Protein AF-A0A3E2MN88-F1 (afdb_monomer_lite)

Foldseek 3Di:
DQDDDPVRVCLQQPLQPDKDKDFDADPVRHGQWMKMKGWHWDDDPPAIEIEIEMDIDGDPPDPPVVVVNVVVVVVVVVVVCVVPVRYWYKYKYWALALVVQVLCVQQFVDKPPDPVDHDDVVNVVVLVVSCVSSVFDAPDPSAQKTFASDAPPDCPVCVVCCPPPSSVVCCVRCVCSNVRITGIMMGGPDPRRVVSNVVSVVVVVVVVVVD

Radius of gyration: 17.26 Å; chains: 1; bounding box: 41×49×45 Å

Secondary structure (DSSP, 8-state):
-----HHHHHHHHHTTSEEEEEEEE-TTS-EEEEEEEEEEEEEETTEEEEEEEEEEEE-TT-TTHHHHHHHHHHHHHHHHHHH-TTSEEEEEEEE-SHHHHHHHHHH-S--BS-SSSPPPHHHHHHHHHHHHHTT--BSSTT-SEEE-S---S-SGGGGGGTTSHHHHHHHHH-TTGGGTEEEEEEEE-SHHHHHHHHHHHHHHHHTTS--

Structure (mmCIF, N/CA/C/O backbone):
data_AF-A0A3E2MN88-F1
#
_entry.id   AF-A0A3E2MN88-F1
#
loop_
_atom_site.group_PDB
_atom_site.id
_atom_site.type_symbol
_atom_site.label_atom_id
_atom_site.label_alt_id
_atom_site.label_comp_id
_atom_site.label_asym_id
_atom_site.label_entity_id
_atom_site.label_seq_id
_atom_site.pdbx_PDB_ins_code
_atom_site.Cartn_x
_atom_site.Cartn_y
_atom_site.Cartn_z
_atom_site.occupancy
_atom_site.B_iso_or_equiv
_atom_site.auth_seq_id
_atom_site.auth_comp_id
_atom_site.auth_asym_id
_atom_site.auth_atom_id
_atom_site.pdbx_PDB_model_num
ATOM 1 N N . MET A 1 1 ? 26.261 -7.076 -5.009 1.00 33.53 1 MET A N 1
ATOM 2 C CA . MET A 1 1 ? 25.269 -8.007 -4.428 1.00 33.53 1 MET A CA 1
ATOM 3 C C . MET A 1 1 ? 24.211 -7.143 -3.752 1.00 33.53 1 MET A C 1
ATOM 5 O O . MET A 1 1 ? 24.548 -6.459 -2.802 1.00 33.53 1 MET A O 1
ATOM 9 N N . TYR A 1 2 ? 22.998 -7.046 -4.307 1.00 50.62 2 TYR A N 1
ATOM 10 C CA . TYR A 1 2 ? 21.926 -6.228 -3.720 1.00 50.62 2 TYR A CA 1
ATOM 11 C C . TYR A 1 2 ? 21.095 -7.102 -2.782 1.00 50.62 2 TYR A C 1
ATOM 13 O O . TYR A 1 2 ? 20.410 -8.015 -3.248 1.00 50.62 2 TYR A O 1
ATOM 21 N N . GLY A 1 3 ? 21.186 -6.839 -1.484 1.00 58.84 3 GLY A N 1
ATOM 22 C CA . GLY A 1 3 ? 20.431 -7.514 -0.437 1.00 58.84 3 GLY A CA 1
ATOM 23 C C . GLY A 1 3 ? 20.672 -6.820 0.899 1.00 58.84 3 GLY A C 1
ATOM 24 O O . GLY A 1 3 ? 21.727 -6.225 1.101 1.00 58.84 3 GLY A O 1
ATOM 25 N N . HIS A 1 4 ? 19.682 -6.866 1.784 1.00 65.12 4 HIS A N 1
ATOM 26 C CA . HIS A 1 4 ? 19.850 -6.394 3.152 1.00 65.12 4 HIS A CA 1
ATOM 27 C C . HIS A 1 4 ? 20.748 -7.362 3.931 1.00 65.12 4 HIS A C 1
ATOM 29 O O . HIS A 1 4 ? 20.644 -8.579 3.747 1.00 65.12 4 HIS A O 1
ATOM 35 N N . THR A 1 5 ? 21.586 -6.842 4.832 1.00 78.06 5 THR A N 1
ATOM 36 C CA . THR A 1 5 ? 22.142 -7.673 5.910 1.00 78.06 5 THR A CA 1
ATOM 37 C C . THR A 1 5 ? 21.005 -8.211 6.772 1.00 78.06 5 THR A C 1
ATOM 39 O O . THR A 1 5 ? 19.867 -7.731 6.703 1.00 78.06 5 THR A O 1
ATOM 42 N N . ARG A 1 6 ? 21.301 -9.199 7.617 1.00 75.31 6 ARG A N 1
ATOM 43 C CA . ARG A 1 6 ? 20.320 -9.707 8.573 1.00 75.31 6 ARG A CA 1
ATOM 44 C C . ARG A 1 6 ? 19.751 -8.572 9.425 1.00 75.31 6 ARG A C 1
ATOM 46 O O . ARG A 1 6 ? 18.538 -8.420 9.456 1.00 75.31 6 ARG A O 1
ATOM 53 N N . GLU A 1 7 ? 20.590 -7.726 10.022 1.00 75.94 7 GLU A N 1
ATOM 54 C CA . GLU A 1 7 ? 20.110 -6.635 10.882 1.00 75.94 7 GLU A CA 1
ATOM 55 C C . GLU A 1 7 ? 19.246 -5.636 10.105 1.00 75.94 7 GLU A C 1
ATOM 57 O O . GLU A 1 7 ? 18.234 -5.153 10.610 1.00 75.94 7 GLU A O 1
ATOM 62 N N . GLN A 1 8 ? 19.609 -5.340 8.855 1.00 74.31 8 GLN A N 1
ATOM 63 C CA . GLN A 1 8 ? 18.823 -4.457 7.996 1.00 74.31 8 GLN A CA 1
ATOM 64 C C . GLN A 1 8 ? 17.461 -5.068 7.646 1.00 74.31 8 GLN A C 1
ATOM 66 O O . GLN A 1 8 ? 16.452 -4.367 7.678 1.00 74.31 8 GLN A O 1
ATOM 71 N N . PHE A 1 9 ? 17.416 -6.367 7.347 1.00 75.06 9 PHE A N 1
ATOM 72 C CA . PHE A 1 9 ? 16.182 -7.095 7.060 1.00 75.06 9 PHE A CA 1
ATOM 73 C C . PHE A 1 9 ? 15.272 -7.156 8.290 1.00 75.06 9 PHE A C 1
ATOM 75 O O . PHE A 1 9 ? 14.078 -6.871 8.196 1.00 75.06 9 PHE A O 1
ATOM 82 N N . GLU A 1 10 ? 15.849 -7.456 9.453 1.00 75.88 10 GLU A N 1
ATOM 83 C CA . GLU A 1 10 ? 15.144 -7.491 10.729 1.00 75.88 10 GLU A CA 1
ATOM 84 C C . GLU A 1 10 ? 14.586 -6.103 11.079 1.00 75.88 10 GLU A C 1
ATOM 86 O O . GLU A 1 10 ? 13.385 -5.966 11.306 1.00 75.88 10 GLU A O 1
ATOM 91 N N . LYS A 1 11 ? 15.399 -5.043 11.005 1.00 72.75 11 LYS A N 1
ATOM 92 C CA . LYS A 1 11 ? 14.949 -3.659 11.236 1.00 72.75 11 LYS A CA 1
ATOM 93 C C . LYS A 1 11 ? 13.820 -3.252 10.285 1.00 72.75 11 LYS A C 1
ATOM 95 O O . LYS A 1 11 ? 12.871 -2.570 10.673 1.00 72.75 11 LYS A O 1
ATOM 100 N N . HIS A 1 12 ? 13.906 -3.678 9.031 1.00 69.69 12 HIS A N 1
ATOM 101 C CA . HIS A 1 12 ? 12.923 -3.347 8.010 1.00 69.69 12 HIS A CA 1
ATOM 102 C C . HIS A 1 12 ? 11.577 -4.053 8.206 1.00 69.69 12 HIS A C 1
ATOM 104 O O . HIS A 1 12 ? 10.535 -3.451 7.954 1.00 69.69 12 HIS A O 1
ATOM 110 N N . LEU A 1 13 ? 11.586 -5.317 8.638 1.00 68.38 13 LEU A N 1
ATOM 111 C CA . LEU A 1 13 ? 10.371 -6.117 8.801 1.00 68.38 13 LEU A CA 1
ATOM 112 C C . LEU A 1 13 ? 9.751 -6.005 10.194 1.00 68.38 13 LEU A C 1
ATOM 114 O O . LEU A 1 13 ? 8.529 -5.920 10.309 1.00 68.38 13 LEU A O 1
ATOM 118 N N . PHE A 1 14 ? 10.571 -5.988 11.244 1.00 68.06 14 PHE A N 1
ATOM 119 C CA . PHE A 1 14 ? 10.109 -5.984 12.634 1.00 68.06 14 PHE A CA 1
ATOM 120 C C . PHE A 1 14 ? 9.785 -4.588 13.175 1.00 68.06 14 PHE A C 1
ATOM 122 O O . PHE A 1 14 ? 9.230 -4.473 14.263 1.00 68.06 14 PHE A O 1
ATOM 129 N N . SER A 1 15 ? 10.040 -3.519 12.415 1.00 64.12 15 SER A N 1
ATOM 130 C CA . SER A 1 15 ? 9.613 -2.162 12.797 1.00 64.12 15 SER A CA 1
ATOM 131 C C . SER A 1 15 ? 8.088 -1.974 12.804 1.00 64.12 15 SER A C 1
ATOM 133 O O . SER A 1 15 ? 7.595 -1.000 13.362 1.00 64.12 15 SER A O 1
ATOM 135 N N . ALA A 1 16 ? 7.319 -2.892 12.207 1.00 60.53 16 ALA A N 1
ATOM 136 C CA . ALA A 1 16 ? 5.878 -2.740 11.994 1.00 60.53 16 ALA A CA 1
ATOM 137 C C . ALA A 1 16 ? 4.972 -3.325 13.103 1.00 60.53 16 ALA A C 1
ATOM 139 O O . ALA A 1 16 ? 3.777 -3.493 12.863 1.00 60.53 16 ALA A O 1
ATOM 140 N N . GLY A 1 17 ? 5.490 -3.615 14.301 1.00 69.44 17 GLY A N 1
ATOM 141 C CA . GLY A 1 17 ? 4.696 -4.185 15.398 1.00 69.44 17 GLY A CA 1
ATOM 142 C C . GLY A 1 17 ? 4.469 -5.694 15.241 1.00 69.44 17 GLY A C 1
ATOM 143 O O . GLY A 1 17 ? 5.429 -6.447 15.099 1.00 69.44 17 GLY A O 1
ATOM 144 N N . GLU A 1 18 ? 3.212 -6.156 15.286 1.00 77.94 18 GLU A N 1
ATOM 145 C CA . GLU A 1 18 ? 2.890 -7.587 15.136 1.00 77.94 18 GLU A CA 1
ATOM 146 C C . GLU A 1 18 ? 3.166 -8.038 13.696 1.00 77.94 18 GLU A C 1
ATOM 148 O O . GLU A 1 18 ? 2.585 -7.496 12.754 1.00 77.94 18 GLU A O 1
ATOM 153 N N . LEU A 1 19 ? 4.033 -9.041 13.529 1.00 84.31 19 LEU A N 1
ATOM 154 C CA . LEU A 1 19 ? 4.458 -9.564 12.233 1.00 84.31 19 LEU A CA 1
ATOM 155 C C . LEU A 1 19 ? 4.093 -11.044 12.106 1.00 84.31 19 LEU A C 1
ATOM 157 O O . LEU A 1 19 ? 4.417 -11.858 12.966 1.00 84.31 19 LEU A O 1
ATOM 161 N N . THR A 1 20 ? 3.441 -11.409 11.006 1.00 87.94 20 THR A N 1
ATOM 162 C CA . THR A 1 20 ? 3.134 -12.804 10.672 1.00 87.94 20 THR A CA 1
ATOM 163 C C . THR A 1 20 ? 3.793 -13.194 9.360 1.00 87.94 20 THR A C 1
ATOM 165 O O . THR A 1 20 ? 3.668 -12.472 8.371 1.00 87.94 20 THR A O 1
ATOM 168 N N . PHE A 1 21 ? 4.412 -14.374 9.326 1.00 89.06 21 PHE A N 1
ATOM 169 C CA . PHE A 1 21 ? 4.995 -14.964 8.124 1.00 89.06 21 PHE A CA 1
ATOM 170 C C . PHE A 1 21 ? 4.165 -16.138 7.600 1.00 89.06 21 PHE A C 1
ATOM 172 O O . 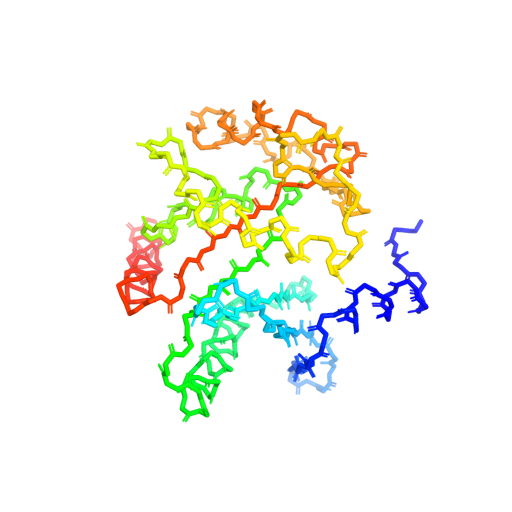PHE A 1 21 ? 3.523 -16.864 8.358 1.00 89.06 21 PHE A O 1
ATOM 179 N N . ALA A 1 22 ? 4.228 -16.341 6.291 1.00 90.38 22 ALA A N 1
ATOM 180 C CA . ALA A 1 22 ? 3.867 -17.578 5.620 1.00 90.38 22 ALA A CA 1
ATOM 181 C C . ALA A 1 22 ? 5.053 -18.019 4.766 1.00 90.38 22 ALA A C 1
ATOM 183 O O . ALA A 1 22 ? 5.495 -17.273 3.892 1.00 90.38 22 ALA A O 1
ATOM 184 N N . LEU A 1 23 ? 5.560 -19.221 5.028 1.00 91.56 23 LEU A N 1
ATOM 185 C CA . LEU A 1 23 ? 6.601 -19.856 4.227 1.00 91.56 23 LEU A CA 1
ATOM 186 C C . LEU A 1 23 ? 5.936 -20.778 3.207 1.00 91.56 23 LEU A C 1
ATOM 188 O O . LEU A 1 23 ? 5.004 -21.510 3.541 1.00 91.56 23 LEU A O 1
ATOM 192 N N . TYR A 1 24 ? 6.409 -20.725 1.968 1.00 89.06 24 TYR A N 1
ATOM 193 C CA . TYR A 1 24 ? 5.912 -21.541 0.869 1.00 89.06 24 TYR A CA 1
ATOM 194 C C . TYR A 1 24 ? 7.022 -22.466 0.403 1.00 89.06 24 TYR A C 1
ATOM 196 O O . TYR A 1 24 ? 8.123 -22.010 0.088 1.00 89.06 24 TYR A O 1
ATOM 204 N N . TYR A 1 25 ? 6.709 -23.754 0.339 1.00 90.00 25 TYR A N 1
ATOM 205 C CA . TYR A 1 25 ? 7.639 -24.798 -0.063 1.00 90.00 25 TYR A CA 1
ATOM 206 C C . TYR A 1 25 ? 7.198 -25.422 -1.385 1.00 90.00 25 TYR A C 1
ATOM 208 O O . TYR A 1 25 ? 6.000 -25.506 -1.668 1.00 90.00 25 TYR A O 1
ATOM 216 N N . GLY A 1 26 ? 8.176 -25.800 -2.203 1.00 86.56 26 GLY A N 1
ATOM 217 C CA . GLY A 1 26 ? 7.970 -26.571 -3.419 1.00 86.56 26 GLY A CA 1
ATOM 218 C C . GLY A 1 26 ? 7.679 -28.038 -3.124 1.00 86.56 26 GLY A C 1
ATOM 219 O O . GLY A 1 26 ? 7.705 -28.487 -1.976 1.00 86.56 26 GLY A O 1
ATOM 220 N N . THR A 1 27 ? 7.400 -28.792 -4.185 1.00 85.81 27 THR A N 1
ATOM 221 C CA . THR A 1 27 ? 7.045 -30.216 -4.105 1.00 85.81 27 THR A CA 1
ATOM 222 C C . THR A 1 27 ? 8.136 -31.060 -3.445 1.00 85.81 27 THR A C 1
ATOM 224 O O . THR A 1 27 ? 7.824 -32.075 -2.831 1.00 85.81 27 THR A O 1
ATOM 227 N N . PHE A 1 28 ? 9.400 -30.636 -3.524 1.00 90.12 28 PHE A N 1
ATOM 228 C CA . PHE A 1 28 ? 10.546 -31.351 -2.962 1.00 90.12 28 PHE A CA 1
ATOM 229 C C . PHE A 1 28 ? 11.021 -30.757 -1.626 1.00 90.12 28 PHE A C 1
ATOM 231 O O . PHE A 1 28 ? 12.123 -31.054 -1.170 1.00 90.12 28 PHE A O 1
ATOM 238 N N . GLY A 1 29 ? 10.195 -29.927 -0.977 1.00 88.06 29 GLY A N 1
ATOM 239 C CA . GLY A 1 29 ? 10.509 -29.319 0.318 1.00 88.06 29 GLY A CA 1
ATOM 240 C C . GLY A 1 29 ? 11.485 -28.142 0.239 1.00 88.06 29 GLY A C 1
ATOM 241 O O . GLY A 1 29 ? 11.918 -27.624 1.267 1.00 88.06 29 GLY A O 1
ATOM 242 N N . GLU A 1 30 ? 11.826 -27.676 -0.959 1.00 91.00 30 GLU A N 1
ATOM 243 C CA . GLU A 1 30 ? 12.647 -26.490 -1.149 1.00 91.00 30 GLU A CA 1
ATOM 244 C C . GLU A 1 30 ? 11.860 -25.214 -0.822 1.00 91.00 30 GLU A C 1
ATOM 246 O O . GLU A 1 30 ? 10.675 -25.102 -1.129 1.00 91.00 30 GLU A O 1
ATOM 251 N N . LEU A 1 31 ? 12.508 -24.206 -0.230 1.00 89.69 31 LEU A N 1
ATOM 252 C CA . LEU A 1 31 ? 11.850 -22.922 0.015 1.00 89.69 31 LEU A CA 1
ATOM 253 C C . LEU A 1 31 ? 11.582 -22.213 -1.324 1.00 89.69 31 LEU A C 1
ATOM 255 O O . LEU A 1 31 ? 12.500 -21.716 -1.987 1.00 89.69 31 LEU A O 1
ATOM 259 N N . ALA A 1 32 ? 10.309 -22.161 -1.710 1.00 89.44 32 ALA A N 1
ATOM 260 C CA . ALA A 1 32 ? 9.826 -21.482 -2.908 1.00 89.44 32 ALA A CA 1
ATOM 261 C C . ALA A 1 32 ? 9.722 -19.966 -2.693 1.00 89.44 32 ALA A C 1
ATOM 263 O O . ALA A 1 32 ? 9.924 -19.175 -3.619 1.00 89.44 32 ALA A O 1
ATOM 264 N N . GLY A 1 33 ? 9.425 -19.550 -1.462 1.00 87.62 33 GLY A N 1
ATOM 265 C CA . GLY A 1 33 ? 9.336 -18.147 -1.086 1.00 87.62 33 GLY A CA 1
ATOM 266 C C . GLY A 1 33 ? 8.669 -17.934 0.263 1.00 87.62 33 GLY A C 1
ATOM 267 O O . GLY A 1 33 ? 8.329 -18.879 0.971 1.00 87.62 33 GLY A O 1
ATOM 268 N N . PHE A 1 34 ? 8.447 -16.673 0.609 1.00 89.50 34 PHE A N 1
ATOM 269 C CA . PHE A 1 34 ? 7.696 -16.301 1.798 1.00 89.50 34 PHE A CA 1
ATOM 270 C C . PHE A 1 34 ? 6.853 -15.054 1.553 1.00 89.50 34 PHE A C 1
ATOM 272 O O . PHE A 1 34 ? 7.173 -14.214 0.713 1.00 89.50 34 PHE A O 1
ATOM 279 N N . ALA A 1 35 ? 5.776 -14.926 2.317 1.00 88.69 35 ALA A N 1
ATOM 280 C CA . ALA A 1 35 ? 5.031 -13.688 2.458 1.00 88.69 35 ALA A CA 1
ATOM 281 C C . ALA A 1 35 ? 5.012 -13.269 3.923 1.00 88.69 35 ALA A C 1
ATOM 283 O O . ALA A 1 35 ? 5.070 -14.109 4.820 1.00 88.69 35 ALA A O 1
ATOM 284 N N . PHE A 1 36 ? 4.904 -11.973 4.168 1.00 88.44 36 PHE A N 1
ATOM 285 C CA . PHE A 1 36 ? 4.770 -11.436 5.514 1.00 88.44 36 PHE A CA 1
ATOM 286 C C . PHE A 1 36 ? 3.690 -10.360 5.549 1.00 88.44 36 PHE A C 1
ATOM 288 O O . PHE A 1 36 ? 3.433 -9.705 4.538 1.00 88.44 36 PHE A O 1
ATOM 295 N N . ASN A 1 37 ? 3.078 -10.181 6.717 1.00 88.00 37 ASN A N 1
ATOM 296 C CA . ASN A 1 37 ? 2.193 -9.063 7.020 1.00 88.00 37 ASN A CA 1
ATOM 297 C C . ASN A 1 37 ? 2.511 -8.521 8.409 1.00 88.00 37 ASN A C 1
ATOM 299 O O . ASN A 1 37 ? 2.485 -9.274 9.380 1.00 88.00 37 ASN A O 1
ATOM 303 N N . GLY A 1 38 ? 2.784 -7.226 8.479 1.00 86.75 38 GLY A N 1
ATOM 304 C CA . GLY A 1 38 ? 2.856 -6.438 9.697 1.00 86.75 38 GLY A CA 1
ATOM 305 C C . GLY A 1 38 ? 1.571 -5.642 9.903 1.00 86.75 38 GLY A C 1
ATOM 306 O O . GLY A 1 38 ? 0.964 -5.199 8.921 1.00 86.75 38 GLY A O 1
ATOM 307 N N . VAL A 1 39 ? 1.175 -5.444 11.158 1.00 86.75 39 VAL A N 1
ATOM 308 C CA . VAL A 1 39 ? 0.022 -4.617 11.530 1.00 86.75 39 VAL A CA 1
ATOM 309 C C . VAL A 1 39 ? 0.445 -3.551 12.524 1.00 86.75 39 VAL A C 1
ATOM 311 O O . VAL A 1 39 ? 0.835 -3.848 13.650 1.00 86.75 39 VAL A O 1
ATOM 314 N N . GLN A 1 40 ? 0.261 -2.295 12.131 1.00 85.88 40 GLN A N 1
ATOM 315 C CA . GLN A 1 40 ? 0.474 -1.150 13.004 1.00 85.88 40 GLN A CA 1
ATOM 316 C C . GLN A 1 40 ? -0.863 -0.482 13.311 1.00 85.88 40 GLN A C 1
ATOM 318 O O . GLN A 1 40 ? -1.562 -0.028 12.405 1.00 85.88 40 GLN A O 1
ATOM 323 N N . CYS A 1 41 ? -1.230 -0.427 14.589 1.00 84.75 41 CYS A N 1
ATOM 324 C CA . CYS A 1 41 ? -2.385 0.345 15.040 1.00 84.75 41 CYS A CA 1
ATOM 325 C C . CYS A 1 41 ? -1.961 1.790 15.307 1.00 84.75 41 CYS A C 1
ATOM 327 O O . CYS A 1 41 ? -0.973 2.020 15.998 1.00 84.75 41 CYS A O 1
ATOM 329 N N . VAL A 1 42 ? -2.736 2.744 14.801 1.00 81.19 42 VAL A N 1
ATOM 330 C CA . VAL A 1 42 ? -2.565 4.175 15.056 1.00 81.19 42 VAL A CA 1
ATOM 331 C C . VAL A 1 42 ? -3.894 4.732 15.556 1.00 81.19 42 VAL A C 1
ATOM 333 O O . VAL A 1 42 ? -4.964 4.373 15.057 1.00 81.19 42 VAL A O 1
ATOM 336 N N . THR A 1 43 ? -3.828 5.600 16.558 1.00 78.94 43 THR A N 1
ATOM 337 C CA . THR A 1 43 ? -4.990 6.329 17.070 1.00 78.94 43 THR A CA 1
ATOM 338 C C . THR A 1 43 ? -4.860 7.782 16.644 1.00 78.94 43 THR A C 1
ATOM 340 O O . THR A 1 43 ? -3.859 8.420 16.957 1.00 78.94 43 THR A O 1
ATOM 343 N N . HIS A 1 44 ? -5.863 8.301 15.940 1.00 67.38 44 HIS A N 1
ATOM 344 C CA . HIS A 1 44 ? -5.936 9.710 15.561 1.00 67.38 44 HIS A CA 1
ATOM 345 C C . HIS A 1 44 ? -7.232 10.306 16.121 1.00 67.38 44 HIS A C 1
ATOM 347 O O . HIS A 1 44 ? -8.336 9.991 15.668 1.00 67.38 44 HIS A O 1
ATOM 353 N N . GLY A 1 45 ? -7.108 11.133 17.163 1.00 72.69 45 GLY A N 1
ATOM 354 C CA . GLY A 1 45 ? -8.255 11.623 17.929 1.00 72.69 45 GLY A CA 1
ATOM 355 C C . GLY A 1 45 ? -9.057 10.473 18.553 1.00 72.69 45 GLY A C 1
ATOM 356 O O . GLY A 1 45 ? -8.508 9.655 19.286 1.00 72.69 45 GLY A O 1
ATOM 357 N N . LYS A 1 46 ? -10.360 10.397 18.248 1.00 68.94 46 LYS A N 1
ATOM 358 C CA . LYS A 1 46 ? -11.256 9.316 18.713 1.00 68.94 46 LYS A CA 1
ATOM 359 C C . LYS A 1 46 ? -11.259 8.080 17.802 1.00 68.94 46 LYS A C 1
ATOM 361 O O . LYS A 1 46 ? -11.856 7.066 18.160 1.00 68.94 46 LYS A O 1
ATOM 366 N N . SER A 1 47 ? -10.615 8.148 16.638 1.00 70.38 47 SER A N 1
ATOM 367 C CA . SER A 1 47 ? -10.663 7.093 15.625 1.00 70.38 47 SER A CA 1
ATOM 368 C C . SER A 1 47 ? -9.444 6.181 15.724 1.00 70.38 47 SER A C 1
ATOM 370 O O . SER A 1 47 ? -8.299 6.633 15.662 1.00 70.38 47 SER A O 1
ATOM 372 N N . ARG A 1 48 ? -9.690 4.871 15.842 1.00 80.62 48 ARG A N 1
ATOM 373 C CA . ARG A 1 48 ? -8.648 3.840 15.779 1.00 80.62 48 ARG A CA 1
ATOM 374 C C . ARG A 1 48 ? -8.556 3.286 14.363 1.00 80.62 48 ARG A C 1
ATOM 376 O O . ARG A 1 48 ? -9.550 2.813 13.803 1.00 80.62 48 ARG A O 1
ATOM 383 N N . MET A 1 49 ? -7.353 3.301 13.807 1.00 85.50 49 MET A N 1
ATOM 384 C CA . MET A 1 49 ? -7.062 2.761 12.484 1.00 85.50 49 MET A CA 1
ATOM 385 C C . MET A 1 49 ? -5.923 1.749 12.568 1.00 85.50 49 MET A C 1
ATOM 387 O O . MET A 1 49 ? -5.055 1.833 13.435 1.00 85.50 49 MET A O 1
ATOM 391 N N . ALA A 1 50 ? -5.926 0.770 11.671 1.00 87.38 50 ALA A N 1
ATOM 392 C CA . ALA A 1 50 ? -4.855 -0.203 11.549 1.00 87.38 50 ALA A CA 1
ATOM 393 C C . ALA A 1 50 ? -4.342 -0.266 10.110 1.00 87.38 50 ALA A C 1
ATOM 395 O O . ALA A 1 50 ? -5.105 -0.367 9.144 1.00 87.38 50 ALA A O 1
ATOM 396 N N . ALA A 1 51 ? -3.022 -0.204 9.996 1.00 88.00 51 ALA A N 1
ATOM 397 C CA . ALA A 1 51 ? -2.286 -0.249 8.754 1.00 88.00 51 ALA A CA 1
ATOM 398 C C . ALA A 1 51 ? -1.596 -1.594 8.610 1.00 88.00 51 ALA A C 1
ATOM 400 O O . ALA A 1 51 ? -0.658 -1.920 9.341 1.00 88.00 51 ALA A O 1
ATOM 401 N N . PHE A 1 52 ? -2.062 -2.361 7.635 1.00 88.12 52 PHE A N 1
ATOM 402 C CA . PHE A 1 52 ? -1.381 -3.556 7.186 1.00 88.12 52 PHE A CA 1
ATOM 403 C C . PHE A 1 52 ? -0.261 -3.164 6.238 1.00 88.12 52 PHE A C 1
ATOM 405 O O . PHE A 1 52 ? -0.421 -2.306 5.376 1.00 88.12 52 PHE A O 1
ATOM 412 N N . SER A 1 53 ? 0.870 -3.829 6.360 1.00 85.88 53 SER A N 1
ATOM 413 C CA . SER A 1 53 ? 1.952 -3.752 5.388 1.00 85.88 53 SER A CA 1
ATOM 414 C C . SER A 1 53 ? 2.468 -5.141 5.142 1.00 85.88 53 SER A C 1
ATOM 416 O O . SER A 1 53 ? 2.672 -5.889 6.090 1.00 85.88 53 SER A O 1
ATOM 418 N N . GLY A 1 54 ? 2.705 -5.485 3.891 1.00 82.88 54 GLY A N 1
ATOM 419 C CA . GLY A 1 54 ? 3.150 -6.819 3.559 1.00 82.88 54 GLY A CA 1
ATOM 420 C C . GLY A 1 54 ? 3.965 -6.848 2.291 1.00 82.88 54 GLY A C 1
ATOM 421 O O . GLY A 1 54 ? 4.153 -5.850 1.591 1.00 82.88 54 GLY A O 1
ATOM 422 N N . GLY A 1 55 ? 4.461 -8.037 2.014 1.00 80.50 55 GLY A N 1
ATOM 423 C CA . GLY A 1 55 ? 5.222 -8.327 0.820 1.00 80.50 55 GLY A CA 1
ATOM 424 C C . GLY A 1 55 ? 5.300 -9.825 0.615 1.00 80.50 55 GLY A C 1
ATOM 425 O O . GLY A 1 55 ? 5.133 -10.606 1.551 1.00 80.50 55 GLY A O 1
ATOM 426 N N . GLY A 1 56 ? 5.533 -10.216 -0.631 1.00 82.06 56 GLY A N 1
ATOM 427 C CA . GLY A 1 56 ? 5.803 -11.593 -1.010 1.00 82.06 56 GLY A CA 1
ATOM 428 C C . GLY A 1 56 ? 7.095 -11.651 -1.808 1.00 82.06 56 GLY A C 1
ATOM 429 O O . GLY A 1 56 ? 7.251 -10.904 -2.774 1.00 82.06 56 GLY A O 1
ATOM 430 N N . PHE A 1 57 ? 7.997 -12.541 -1.416 1.00 82.12 57 PHE A N 1
ATOM 431 C CA . PHE A 1 57 ? 9.243 -12.815 -2.116 1.00 82.12 57 PHE A CA 1
ATOM 432 C C . PHE A 1 57 ? 9.220 -14.267 -2.569 1.00 82.12 57 PHE A C 1
ATOM 434 O O . PHE A 1 57 ? 9.220 -15.180 -1.747 1.00 82.12 57 PHE A O 1
ATOM 441 N N . PHE A 1 58 ? 9.185 -14.475 -3.882 1.00 82.31 58 PHE A N 1
ATOM 442 C CA . PHE A 1 58 ? 9.083 -15.797 -4.492 1.00 82.31 58 PHE A CA 1
ATOM 443 C C . PHE A 1 58 ? 10.180 -15.986 -5.529 1.00 82.31 58 PHE A C 1
ATOM 445 O O . PHE A 1 58 ? 10.532 -15.051 -6.254 1.00 82.31 58 PHE A O 1
ATOM 452 N N . ARG A 1 59 ? 10.724 -17.202 -5.596 1.00 80.81 59 ARG A N 1
ATOM 453 C CA . ARG A 1 59 ? 11.731 -17.563 -6.593 1.00 80.81 59 ARG A CA 1
ATOM 454 C C . ARG A 1 59 ? 11.113 -17.565 -8.000 1.00 80.81 59 ARG A C 1
ATOM 456 O O . ARG A 1 59 ? 9.955 -17.960 -8.156 1.00 80.81 59 ARG A O 1
ATOM 463 N N . PRO A 1 60 ? 11.871 -17.169 -9.040 1.00 77.06 60 PRO A N 1
ATOM 464 C CA . PRO A 1 60 ? 11.442 -17.355 -10.424 1.00 77.06 60 PRO A CA 1
ATOM 465 C C . PRO A 1 60 ? 11.079 -18.822 -10.704 1.00 77.06 60 PRO A C 1
ATOM 467 O O . PRO A 1 60 ? 11.709 -19.723 -10.156 1.00 77.06 60 PRO A O 1
ATOM 470 N N . GLY A 1 61 ? 10.067 -19.059 -11.542 1.00 78.62 61 GLY A N 1
ATOM 471 C CA . GLY A 1 61 ? 9.547 -20.402 -11.851 1.00 78.62 61 GLY A CA 1
ATOM 472 C C . GLY A 1 61 ? 8.329 -20.814 -11.016 1.00 78.62 61 GLY A C 1
ATOM 473 O O . GLY A 1 61 ? 7.540 -21.644 -11.458 1.00 78.62 61 GLY A O 1
ATOM 474 N N . TYR A 1 62 ? 8.098 -20.164 -9.872 1.00 75.62 62 TYR A N 1
ATOM 475 C CA . TYR A 1 62 ? 6.915 -20.385 -9.043 1.00 75.62 62 TYR A CA 1
ATOM 476 C C . TYR A 1 62 ? 5.765 -19.447 -9.437 1.00 75.62 62 TYR A C 1
ATOM 478 O O . TYR A 1 62 ? 5.590 -18.348 -8.903 1.00 75.62 62 TYR A O 1
ATOM 486 N N . ASN A 1 63 ? 4.976 -19.883 -10.420 1.00 70.31 63 ASN A N 1
ATOM 487 C CA . ASN A 1 63 ? 3.818 -19.141 -10.915 1.00 70.31 63 ASN A CA 1
ATOM 488 C C . ASN A 1 63 ? 2.626 -19.231 -9.943 1.00 70.31 63 ASN A C 1
ATOM 490 O O . ASN A 1 63 ? 2.424 -20.231 -9.265 1.00 70.31 63 ASN A O 1
ATOM 494 N N . GLY A 1 64 ? 1.804 -18.178 -9.871 1.00 69.38 64 GLY A N 1
ATOM 495 C CA . GLY A 1 64 ? 0.575 -18.173 -9.058 1.00 69.38 64 GLY A CA 1
ATOM 496 C C . GLY A 1 64 ? 0.755 -17.827 -7.574 1.00 69.38 64 GLY A C 1
ATOM 497 O O . GLY A 1 64 ? -0.230 -17.497 -6.912 1.00 69.38 64 GLY A O 1
ATOM 498 N N . CYS A 1 65 ? 1.989 -17.766 -7.068 1.00 73.75 65 CYS A N 1
ATOM 499 C CA . CYS A 1 65 ? 2.302 -17.403 -5.681 1.00 73.75 65 CYS A CA 1
ATOM 500 C C . CYS A 1 65 ? 1.720 -16.057 -5.221 1.00 73.75 65 CYS A C 1
ATOM 502 O O . CYS A 1 65 ? 1.379 -15.896 -4.050 1.00 73.75 65 CYS A O 1
ATOM 504 N N . GLY A 1 66 ? 1.517 -15.108 -6.142 1.00 69.88 66 GLY A N 1
ATOM 505 C CA . GLY A 1 66 ? 0.847 -13.840 -5.840 1.00 69.88 66 GLY A CA 1
ATOM 506 C C . GLY A 1 66 ? -0.594 -14.009 -5.337 1.00 69.88 66 GLY A C 1
ATOM 507 O O . GLY A 1 66 ? -1.032 -13.248 -4.479 1.00 69.88 66 GLY A O 1
ATOM 508 N N . VAL A 1 67 ? -1.322 -15.031 -5.807 1.00 74.81 67 VAL A N 1
ATOM 509 C CA . VAL A 1 67 ? -2.674 -15.351 -5.304 1.00 74.81 67 VAL A CA 1
ATOM 510 C C . VAL A 1 67 ? -2.599 -15.835 -3.874 1.00 74.81 67 VAL A C 1
ATOM 512 O O . VAL A 1 67 ? -3.376 -15.401 -3.033 1.00 74.81 67 VAL A O 1
ATOM 515 N N . VAL A 1 68 ? -1.659 -16.735 -3.599 1.00 79.69 68 VAL A N 1
ATOM 516 C CA . VAL A 1 68 ? -1.544 -17.350 -2.282 1.00 79.69 68 VAL A CA 1
ATOM 517 C C . VAL A 1 68 ? -1.114 -16.305 -1.251 1.00 79.69 68 VAL A C 1
ATOM 519 O O . VAL A 1 68 ? -1.718 -16.217 -0.185 1.00 79.69 68 VAL A O 1
ATOM 522 N N . ALA A 1 69 ? -0.180 -15.416 -1.610 1.00 79.06 69 ALA A N 1
ATOM 523 C CA . ALA A 1 69 ? 0.180 -14.259 -0.792 1.00 79.06 69 ALA A CA 1
ATOM 524 C C . ALA A 1 69 ? -1.010 -13.311 -0.549 1.00 79.06 69 ALA A C 1
ATOM 526 O O . ALA A 1 69 ? -1.203 -12.844 0.574 1.00 79.06 69 ALA A O 1
ATOM 527 N N . MET A 1 70 ? -1.845 -13.064 -1.567 1.00 77.88 70 MET A N 1
ATOM 528 C CA . MET A 1 70 ? -3.065 -12.261 -1.423 1.00 77.88 70 MET A CA 1
ATOM 529 C C . MET A 1 70 ? -4.077 -12.921 -0.475 1.00 77.88 70 MET A C 1
ATOM 531 O O . MET A 1 70 ? -4.615 -12.246 0.400 1.00 77.88 70 MET A O 1
ATOM 535 N N . LEU A 1 71 ? -4.324 -14.228 -0.611 1.00 83.00 71 LEU A N 1
ATOM 536 C CA . LEU A 1 71 ? -5.228 -14.980 0.268 1.00 83.00 71 LEU A CA 1
ATOM 537 C C . LEU A 1 71 ? -4.713 -15.012 1.710 1.00 83.00 71 LEU A C 1
ATOM 539 O O . LEU A 1 71 ? -5.494 -14.838 2.647 1.00 83.00 71 LEU A O 1
ATOM 543 N N . PHE A 1 72 ? -3.401 -15.167 1.893 1.00 86.19 72 PHE A N 1
ATOM 544 C CA . PHE A 1 72 ? -2.752 -15.026 3.192 1.00 86.19 72 PHE A CA 1
ATOM 545 C C . PHE A 1 72 ? -3.007 -13.636 3.791 1.00 86.19 72 PHE A C 1
ATOM 547 O O . PHE A 1 72 ? -3.462 -13.543 4.931 1.00 86.19 72 PHE A O 1
ATOM 554 N N . GLY A 1 73 ? -2.807 -12.567 3.013 1.00 84.38 73 GLY A N 1
ATOM 555 C CA . GLY A 1 73 ? -3.131 -11.192 3.408 1.00 84.38 73 GLY A CA 1
ATOM 556 C C . GLY A 1 73 ? -4.585 -11.007 3.826 1.00 84.38 73 GLY A C 1
ATOM 557 O O . GLY A 1 73 ? -4.860 -10.506 4.917 1.00 84.38 73 GLY A O 1
ATOM 558 N N . LEU A 1 74 ? -5.518 -11.485 3.003 1.00 83.69 74 LEU A N 1
ATOM 559 C CA . LEU A 1 74 ? -6.948 -11.388 3.278 1.00 83.69 74 LEU A CA 1
ATOM 560 C C . LEU A 1 74 ? -7.337 -12.137 4.558 1.00 83.69 74 LEU A C 1
ATOM 562 O O . LEU A 1 74 ? -8.077 -11.609 5.384 1.00 83.69 74 LEU A O 1
ATOM 566 N N . ARG A 1 75 ? -6.801 -13.344 4.767 1.00 87.69 75 ARG A N 1
ATOM 567 C CA . ARG A 1 75 ? -7.039 -14.123 5.989 1.00 87.69 75 ARG A CA 1
ATOM 568 C C . ARG A 1 75 ? -6.559 -13.384 7.237 1.00 87.69 75 ARG A C 1
ATOM 570 O O . ARG A 1 75 ? -7.251 -13.430 8.254 1.00 87.69 75 ARG A O 1
ATOM 577 N N . GLN A 1 76 ? -5.413 -12.706 7.179 1.00 87.94 76 GLN A N 1
ATOM 578 C CA . GLN A 1 76 ? -4.929 -11.910 8.311 1.00 87.94 76 GLN A CA 1
ATOM 579 C C . GLN A 1 76 ? -5.788 -10.662 8.549 1.00 87.94 76 GLN A C 1
ATOM 581 O O . GLN A 1 76 ? -6.141 -10.379 9.692 1.00 87.94 76 GLN A O 1
ATOM 586 N N . ALA A 1 77 ? -6.211 -9.972 7.487 1.00 85.69 77 ALA A N 1
ATOM 587 C CA . ALA A 1 77 ? -7.120 -8.832 7.592 1.00 85.69 77 ALA A CA 1
ATOM 588 C C . ALA A 1 77 ? -8.467 -9.223 8.230 1.00 85.69 77 ALA A C 1
ATOM 590 O O . ALA A 1 77 ? -8.948 -8.541 9.136 1.00 85.69 77 ALA A O 1
ATOM 591 N N . LEU A 1 78 ? -9.047 -10.357 7.818 1.00 86.50 78 LEU A N 1
ATOM 592 C CA . LEU A 1 78 ? -10.284 -10.884 8.402 1.00 86.50 78 LEU A CA 1
ATOM 593 C C . LEU A 1 78 ? -10.102 -11.244 9.878 1.00 86.50 78 LEU A C 1
ATOM 595 O O . LEU A 1 78 ? -10.908 -10.838 10.711 1.00 86.50 78 LEU A O 1
ATOM 599 N N . ARG A 1 79 ? -9.021 -11.951 10.227 1.00 87.62 79 ARG A N 1
ATOM 600 C CA . ARG A 1 79 ? -8.697 -12.283 11.624 1.00 87.62 79 ARG A CA 1
ATOM 601 C C . ARG A 1 79 ? -8.570 -11.046 12.501 1.00 87.62 79 ARG A C 1
ATOM 603 O O . ARG A 1 79 ? -9.100 -11.032 13.609 1.00 87.62 79 ARG A O 1
ATOM 610 N N . PHE A 1 80 ? -7.907 -10.009 11.999 1.00 87.69 80 PHE A N 1
ATOM 611 C CA . PHE A 1 80 ? -7.815 -8.738 12.701 1.00 87.69 80 PHE A CA 1
ATOM 612 C C . PHE A 1 80 ? -9.195 -8.103 12.887 1.00 87.69 80 PHE A C 1
ATOM 614 O O . PHE A 1 80 ? -9.526 -7.682 13.991 1.00 87.69 80 PHE A O 1
ATOM 621 N N . LYS A 1 81 ? -10.035 -8.096 11.845 1.00 85.62 81 LYS A N 1
ATOM 622 C CA . LYS A 1 81 ? -11.384 -7.523 11.915 1.00 85.62 81 LYS A CA 1
ATOM 623 C C . LYS A 1 81 ? -12.292 -8.264 12.901 1.00 85.62 81 LYS A C 1
ATOM 625 O O . LYS A 1 81 ? -13.068 -7.614 13.588 1.00 85.62 81 LYS A O 1
ATOM 630 N N . PHE A 1 82 ? -12.151 -9.584 13.035 1.00 87.81 82 PHE A N 1
ATOM 631 C CA . PHE A 1 82 ? -12.853 -10.352 14.070 1.00 87.81 82 PHE A CA 1
ATOM 632 C C . PHE A 1 82 ? -12.380 -10.011 15.488 1.00 87.81 82 PHE A C 1
ATOM 634 O O . PHE A 1 82 ? -13.193 -9.972 16.404 1.00 87.81 82 PHE A O 1
ATOM 641 N N . ARG A 1 83 ? -11.086 -9.727 15.679 1.00 87.50 83 ARG A N 1
ATOM 642 C CA . ARG A 1 83 ? -10.541 -9.292 16.978 1.00 87.50 83 ARG A CA 1
ATOM 643 C C . ARG A 1 83 ? -10.886 -7.834 17.307 1.00 87.50 83 ARG A C 1
ATOM 645 O O . ARG A 1 83 ? -11.017 -7.493 18.476 1.00 87.50 83 ARG A O 1
ATOM 652 N N . GLN A 1 84 ? -10.995 -6.971 16.296 1.00 85.44 84 GLN A N 1
ATOM 653 C CA . GLN A 1 84 ? -11.217 -5.528 16.442 1.00 85.44 84 GLN A CA 1
ATOM 654 C C . GLN A 1 84 ? -12.211 -4.994 15.386 1.00 85.44 84 GLN A C 1
ATOM 656 O O . GLN A 1 84 ? -11.813 -4.315 14.431 1.00 85.44 84 GLN A O 1
ATOM 661 N N . PRO A 1 85 ? -13.520 -5.262 15.535 1.00 82.81 85 PRO A N 1
ATOM 662 C CA . PRO A 1 85 ? -14.517 -4.965 14.502 1.00 82.81 85 PRO A CA 1
ATOM 663 C C . PRO A 1 85 ? -14.700 -3.467 14.234 1.00 82.81 85 PRO A C 1
ATOM 665 O O . PRO A 1 85 ? -14.957 -3.083 13.093 1.00 82.81 85 PRO A O 1
ATOM 668 N N . GLY A 1 86 ? -14.502 -2.606 15.235 1.00 82.81 86 GLY A N 1
ATOM 669 C CA . GLY A 1 86 ? -14.630 -1.149 15.096 1.00 82.81 86 GLY A CA 1
ATOM 670 C C . GLY A 1 86 ? -13.439 -0.455 14.425 1.00 82.81 86 GLY A C 1
ATOM 671 O O . GLY A 1 86 ? -13.564 0.685 13.994 1.00 82.81 86 GLY A O 1
ATOM 672 N N . THR A 1 87 ? -12.293 -1.128 14.291 1.00 85.44 87 THR A N 1
ATOM 673 C CA . THR A 1 87 ? -11.068 -0.501 13.775 1.00 85.44 87 THR A CA 1
ATOM 674 C C . THR A 1 87 ? -11.112 -0.407 12.248 1.00 85.44 87 THR A C 1
ATOM 676 O O . THR A 1 87 ? -11.341 -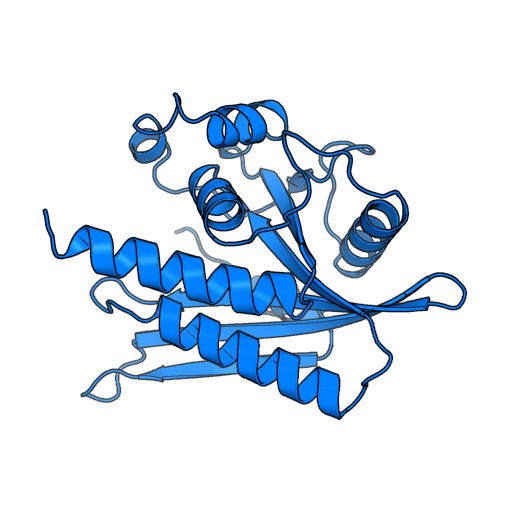1.408 11.553 1.00 85.44 87 THR A O 1
ATOM 679 N N . ALA A 1 88 ? -10.901 0.793 11.703 1.00 85.44 88 ALA A N 1
ATOM 680 C CA . ALA A 1 88 ? -10.786 0.986 10.259 1.00 85.44 88 ALA A CA 1
ATOM 681 C C . ALA A 1 88 ? -9.475 0.374 9.752 1.00 85.44 88 ALA A C 1
ATOM 683 O O . ALA A 1 88 ? -8.440 0.490 10.406 1.00 85.44 88 ALA A O 1
ATOM 684 N N . LEU A 1 89 ? -9.519 -0.282 8.591 1.00 88.19 89 LEU A N 1
ATOM 685 C CA . LEU A 1 89 ? -8.384 -1.031 8.066 1.00 88.19 89 LEU A CA 1
ATOM 686 C C . LEU A 1 89 ? -7.947 -0.509 6.705 1.00 88.19 89 LEU A C 1
ATOM 688 O O . LEU A 1 89 ? -8.781 -0.262 5.832 1.00 88.19 89 LEU A O 1
ATOM 692 N N . GLY A 1 90 ? -6.640 -0.418 6.495 1.00 89.50 90 GLY A N 1
ATOM 693 C CA . GLY A 1 90 ? -6.080 -0.249 5.164 1.00 89.50 90 GLY A CA 1
ATOM 694 C C . GLY A 1 90 ? -4.703 -0.867 5.026 1.00 89.50 90 GLY A C 1
ATOM 695 O O . GLY A 1 90 ? -4.082 -1.289 6.000 1.00 89.50 90 GLY A O 1
ATOM 696 N N . TYR A 1 91 ? -4.268 -0.973 3.782 1.00 89.50 91 TYR A N 1
ATOM 697 C CA . TYR A 1 91 ? -2.986 -1.521 3.394 1.00 89.50 91 TYR A CA 1
ATOM 698 C C . TYR A 1 91 ? -2.076 -0.389 2.929 1.00 89.50 91 TYR A C 1
ATOM 700 O O . TYR A 1 91 ? -2.431 0.345 2.006 1.00 89.50 91 TYR A O 1
ATOM 708 N N . LEU A 1 92 ? -0.912 -0.262 3.561 1.00 90.44 92 LEU A N 1
ATOM 709 C CA . LEU A 1 92 ? 0.146 0.655 3.173 1.00 90.44 92 LEU A CA 1
ATOM 710 C C . LEU A 1 92 ? 1.241 -0.118 2.436 1.00 90.44 92 LEU A C 1
ATOM 712 O O . LEU A 1 92 ? 1.994 -0.889 3.039 1.00 90.44 92 LEU A O 1
ATOM 716 N N . ALA A 1 93 ? 1.340 0.115 1.132 1.00 88.62 93 ALA A N 1
ATOM 717 C CA . ALA A 1 93 ? 2.393 -0.422 0.286 1.00 88.62 93 ALA A CA 1
ATOM 718 C C . ALA A 1 93 ? 3.499 0.617 0.070 1.00 88.62 93 ALA A C 1
ATOM 720 O O . ALA A 1 93 ? 3.224 1.806 -0.071 1.00 88.62 93 ALA A O 1
ATOM 721 N N . ARG A 1 94 ? 4.746 0.154 -0.039 1.00 87.75 94 ARG A N 1
ATOM 722 C CA . ARG A 1 94 ? 5.845 0.930 -0.625 1.00 87.75 94 ARG A CA 1
ATOM 723 C C . ARG A 1 94 ? 6.046 0.468 -2.056 1.00 87.75 94 ARG A C 1
ATOM 725 O O . ARG A 1 94 ? 6.452 -0.668 -2.289 1.00 87.75 94 ARG A O 1
ATOM 732 N N . THR A 1 95 ? 5.722 1.332 -3.006 1.00 86.88 95 THR A N 1
ATOM 733 C CA . THR A 1 95 ? 5.880 1.047 -4.433 1.00 86.88 95 THR A CA 1
ATOM 734 C C . THR A 1 95 ? 7.150 1.705 -4.942 1.00 86.88 95 THR A C 1
ATOM 736 O O . THR A 1 95 ? 7.244 2.924 -4.970 1.00 86.88 95 THR A O 1
ATOM 739 N N . SER A 1 96 ? 8.139 0.897 -5.324 1.00 83.50 96 SER A N 1
ATOM 740 C CA . SER A 1 96 ? 9.391 1.380 -5.922 1.00 83.50 96 SER A CA 1
ATOM 741 C C . SER A 1 96 ? 9.364 1.403 -7.451 1.00 83.50 96 SER A C 1
ATOM 743 O O . SER A 1 96 ? 10.342 1.783 -8.084 1.00 83.50 96 SER A O 1
ATOM 745 N N . SER A 1 97 ? 8.254 0.991 -8.071 1.00 83.12 97 SER A N 1
ATOM 746 C CA . SER A 1 97 ? 8.099 1.013 -9.524 1.00 83.12 97 SER A CA 1
ATOM 747 C C . SER A 1 97 ? 6.702 1.470 -9.953 1.00 83.12 97 SER A C 1
ATOM 749 O O . SER A 1 97 ? 5.712 1.121 -9.294 1.00 83.12 97 SER A O 1
ATOM 751 N N . PRO A 1 98 ? 6.592 2.164 -11.101 1.00 83.56 98 PRO A N 1
ATOM 752 C CA . PRO A 1 98 ? 5.307 2.555 -11.677 1.00 83.56 98 PRO A CA 1
ATOM 753 C C . PRO A 1 98 ? 4.423 1.351 -12.023 1.00 83.56 98 PRO A C 1
ATOM 755 O O . PRO A 1 98 ? 3.199 1.430 -11.934 1.00 83.56 98 PRO A O 1
ATOM 758 N N . VAL A 1 99 ? 5.022 0.206 -12.366 1.00 82.38 99 VAL A N 1
ATOM 759 C CA . VAL A 1 99 ? 4.285 -1.034 -12.656 1.00 82.38 99 VAL A CA 1
ATOM 760 C C . VAL A 1 99 ? 3.561 -1.551 -11.413 1.00 82.38 99 VAL A C 1
ATOM 762 O O . VAL A 1 99 ? 2.400 -1.951 -11.504 1.00 82.38 99 VAL A O 1
ATOM 765 N N . ALA A 1 100 ? 4.210 -1.505 -10.244 1.00 82.06 100 ALA A N 1
ATOM 766 C CA . ALA A 1 100 ? 3.580 -1.896 -8.985 1.00 82.06 100 ALA A CA 1
ATOM 767 C C . ALA A 1 100 ? 2.419 -0.959 -8.617 1.00 82.06 100 ALA A C 1
ATOM 769 O O . ALA A 1 100 ? 1.355 -1.431 -8.221 1.00 82.06 100 ALA A O 1
ATOM 770 N N . TYR A 1 101 ? 2.587 0.353 -8.810 1.00 87.12 101 TYR A N 1
ATOM 771 C CA . TYR A 1 101 ? 1.504 1.321 -8.614 1.00 87.12 101 TYR A CA 1
ATOM 772 C C . TYR A 1 101 ? 0.322 1.064 -9.562 1.00 87.12 101 TYR A C 1
ATOM 774 O O . TYR A 1 101 ? -0.818 0.939 -9.114 1.00 87.12 101 TYR A O 1
ATOM 782 N N . CYS A 1 102 ? 0.598 0.883 -10.856 1.00 85.75 102 CYS A N 1
ATOM 783 C CA . CYS A 1 102 ? -0.410 0.587 -11.875 1.00 85.75 102 CYS A CA 1
ATOM 784 C C . CYS A 1 102 ? -1.161 -0.725 -11.588 1.00 85.75 102 CYS A C 1
ATOM 786 O O . CYS A 1 102 ? -2.369 -0.830 -11.805 1.00 85.75 102 CYS A O 1
ATOM 788 N N . LEU A 1 103 ? -0.482 -1.739 -11.040 1.00 82.56 103 LEU A N 1
ATOM 789 C CA . LEU A 1 103 ? -1.147 -2.962 -10.596 1.00 82.56 103 LEU A CA 1
ATOM 790 C C . LEU A 1 103 ? -2.198 -2.661 -9.518 1.00 82.56 103 LEU A C 1
ATOM 792 O O . LEU A 1 103 ? -3.311 -3.184 -9.598 1.00 82.56 103 LEU A O 1
ATOM 796 N N . PHE A 1 104 ? -1.892 -1.805 -8.541 1.00 85.44 104 PHE A N 1
ATOM 797 C CA . PHE A 1 104 ? -2.859 -1.428 -7.510 1.00 85.44 104 PHE A CA 1
ATOM 798 C C . PHE A 1 104 ? -4.026 -0.619 -8.070 1.00 85.44 104 PHE A C 1
ATOM 800 O O . PHE A 1 104 ? -5.165 -0.966 -7.776 1.00 85.44 104 PHE A O 1
ATOM 807 N N . THR A 1 105 ? -3.790 0.392 -8.910 1.00 86.25 105 THR A N 1
ATOM 808 C CA . THR A 1 105 ? -4.881 1.218 -9.472 1.00 86.25 105 THR A CA 1
ATOM 809 C C . THR A 1 105 ? -5.809 0.422 -10.391 1.00 86.25 105 THR A C 1
ATOM 811 O O . THR A 1 105 ? -7.021 0.648 -10.417 1.00 86.25 105 THR A O 1
ATOM 814 N N . ARG A 1 106 ? -5.275 -0.569 -11.114 1.00 83.38 106 ARG A N 1
ATOM 815 C CA . ARG A 1 106 ? -6.082 -1.461 -11.959 1.00 83.38 106 ARG A CA 1
ATOM 816 C C . ARG A 1 106 ? -6.895 -2.452 -11.142 1.00 83.38 106 ARG A C 1
ATOM 818 O O . ARG A 1 106 ? -8.032 -2.760 -11.501 1.00 83.38 106 ARG A O 1
ATOM 825 N N . THR A 1 107 ? -6.319 -2.971 -10.063 1.00 77.06 107 THR A N 1
ATOM 826 C CA . THR A 1 107 ? -6.948 -4.036 -9.276 1.00 77.06 107 THR A CA 1
ATOM 827 C C . THR A 1 107 ? -7.907 -3.480 -8.242 1.00 77.06 107 THR A C 1
ATOM 829 O O . THR A 1 107 ? -9.033 -3.949 -8.168 1.00 77.06 107 THR A O 1
ATOM 832 N N . MET A 1 108 ? -7.528 -2.445 -7.505 1.00 82.88 108 MET A N 1
ATOM 833 C CA . MET A 1 108 ? -8.321 -1.914 -6.406 1.00 82.88 108 MET A CA 1
ATOM 834 C C . MET A 1 108 ? -9.193 -0.742 -6.875 1.00 82.88 108 MET A C 1
ATOM 836 O O . MET A 1 108 ? -8.702 0.153 -7.561 1.00 82.88 108 MET A O 1
ATOM 840 N N . PRO A 1 109 ? -10.489 -0.704 -6.512 1.00 82.62 109 PRO A N 1
ATOM 841 C CA . PRO A 1 109 ? -11.373 0.406 -6.869 1.00 82.62 109 PRO A CA 1
ATOM 842 C C . PRO A 1 109 ? -10.917 1.765 -6.328 1.00 82.62 109 PRO A C 1
ATOM 844 O O . PRO A 1 109 ? -11.122 2.781 -6.989 1.00 82.62 109 PRO A O 1
ATOM 847 N N . ARG A 1 110 ? -10.314 1.790 -5.134 1.00 88.81 110 ARG A N 1
ATOM 848 C CA . ARG A 1 110 ? -9.833 3.009 -4.478 1.00 88.81 110 ARG A CA 1
ATOM 849 C C . ARG A 1 110 ? -8.424 2.818 -3.934 1.00 88.81 110 ARG A C 1
ATOM 851 O O . ARG A 1 110 ? -8.196 1.934 -3.108 1.00 88.81 110 ARG A O 1
ATOM 858 N N . VAL A 1 111 ? -7.522 3.684 -4.385 1.00 90.50 111 VAL A N 1
ATOM 859 C CA . VAL A 1 111 ? -6.089 3.708 -4.072 1.00 90.50 111 VAL A CA 1
ATOM 860 C C . VAL A 1 111 ? -5.672 5.161 -3.903 1.00 90.50 111 VAL A C 1
ATOM 862 O O . VAL A 1 111 ? -6.100 5.991 -4.698 1.00 90.50 111 VAL A O 1
ATOM 865 N N . TYR A 1 112 ? -4.842 5.463 -2.909 1.00 91.75 112 TYR A N 1
ATOM 866 C CA . TYR A 1 112 ? -4.245 6.782 -2.713 1.00 91.75 112 TYR A CA 1
ATOM 867 C C . TYR A 1 112 ? -2.714 6.690 -2.766 1.00 91.75 112 TYR A C 1
ATOM 869 O O . TYR A 1 112 ? -2.175 5.698 -2.281 1.00 91.75 112 TYR A O 1
ATOM 877 N N . PRO A 1 113 ? -2.009 7.681 -3.334 1.00 90.50 113 PRO A N 1
ATOM 878 C CA . PRO A 1 113 ? -2.569 8.832 -4.034 1.00 90.50 113 PRO A CA 1
ATOM 879 C C . PRO A 1 113 ? -3.255 8.401 -5.339 1.00 90.50 113 PRO A C 1
ATOM 881 O O . PRO A 1 113 ? -2.909 7.384 -5.943 1.00 90.50 113 PRO A O 1
ATOM 884 N N . CYS A 1 114 ? -4.265 9.165 -5.742 1.00 88.88 114 CYS A N 1
ATOM 885 C CA . CYS A 1 114 ? -5.161 8.860 -6.852 1.00 88.88 114 CYS A CA 1
ATOM 886 C C . CYS A 1 114 ? -5.041 9.944 -7.918 1.00 88.88 114 CYS A C 1
ATOM 888 O O . CYS A 1 114 ? -5.078 11.131 -7.609 1.00 88.88 114 CYS A O 1
ATOM 890 N N . ARG A 1 115 ? -4.952 9.551 -9.192 1.00 87.94 115 ARG A N 1
ATOM 891 C CA . ARG A 1 115 ? -4.857 10.514 -10.299 1.00 87.94 115 ARG A CA 1
ATOM 892 C C . ARG A 1 115 ? -6.110 11.377 -10.460 1.00 87.94 115 ARG A C 1
ATOM 894 O O . ARG A 1 115 ? -6.010 12.516 -10.898 1.00 87.94 115 ARG A O 1
ATOM 901 N N . THR A 1 116 ? -7.281 10.819 -10.166 1.00 86.38 116 THR A N 1
ATOM 902 C CA . THR A 1 116 ? -8.589 11.430 -10.459 1.00 86.38 116 THR A CA 1
ATOM 903 C C . THR A 1 116 ? -9.337 11.888 -9.213 1.00 86.38 116 THR A C 1
ATOM 905 O O . THR A 1 116 ? -10.464 12.356 -9.322 1.00 86.38 116 THR A O 1
ATOM 908 N N . CYS A 1 117 ? -8.767 11.694 -8.026 1.00 85.69 117 CYS A N 1
ATOM 909 C CA . CYS A 1 117 ? -9.443 11.964 -6.771 1.00 85.69 117 CYS A CA 1
ATOM 910 C C . CYS A 1 117 ? -8.461 12.490 -5.730 1.00 85.69 117 CYS A C 1
ATOM 912 O O . CYS A 1 117 ? -7.353 11.976 -5.597 1.00 85.69 117 CYS A O 1
ATOM 914 N N . ALA A 1 118 ? -8.864 13.532 -5.005 1.00 87.75 118 ALA A N 1
ATOM 915 C CA . ALA A 1 118 ? -8.051 14.072 -3.929 1.00 87.75 118 ALA A CA 1
ATOM 916 C C . ALA A 1 118 ? -7.938 13.054 -2.788 1.00 87.75 118 ALA A C 1
ATOM 918 O O . ALA A 1 118 ? -8.893 12.335 -2.472 1.00 87.75 118 ALA A O 1
ATOM 919 N N . THR A 1 119 ? -6.764 13.004 -2.168 1.00 88.62 119 THR A N 1
ATOM 920 C CA . THR A 1 119 ? -6.548 12.235 -0.946 1.00 88.62 119 THR A CA 1
ATOM 921 C C . THR A 1 119 ? -7.258 12.937 0.218 1.00 88.62 119 THR A C 1
ATOM 923 O O . THR A 1 119 ? -7.006 14.120 0.444 1.00 88.62 119 THR A O 1
ATOM 926 N N . PRO A 1 120 ? -8.131 12.250 0.976 1.00 88.19 120 PRO A N 1
ATOM 927 C CA . PRO A 1 120 ? -8.727 12.822 2.181 1.00 88.19 120 PRO A CA 1
ATOM 928 C C . PRO A 1 120 ? -7.664 13.138 3.242 1.00 88.19 120 PRO A C 1
ATOM 930 O O . PRO A 1 120 ? -6.765 12.324 3.456 1.00 88.19 120 PRO A O 1
ATOM 933 N N . ALA A 1 121 ? -7.807 14.255 3.962 1.00 85.88 121 ALA A N 1
ATOM 934 C CA . ALA A 1 121 ? -6.831 14.692 4.970 1.00 85.88 121 ALA A CA 1
ATOM 935 C C . ALA A 1 121 ? -6.600 13.649 6.082 1.00 85.88 121 ALA A C 1
ATOM 937 O O . ALA A 1 121 ? -5.484 13.466 6.551 1.00 85.88 121 ALA A O 1
ATOM 938 N N . GLU A 1 122 ? -7.637 12.897 6.458 1.00 81.75 122 GLU A N 1
ATOM 939 C CA . GLU A 1 122 ? -7.518 11.804 7.433 1.00 81.75 122 GLU A CA 1
ATOM 940 C C . GLU A 1 122 ? -6.586 10.684 6.956 1.00 81.75 122 GLU A C 1
ATOM 942 O O . GLU A 1 122 ? -5.829 10.118 7.742 1.00 81.75 122 GLU A O 1
ATOM 947 N N . VAL A 1 123 ? -6.637 10.360 5.660 1.00 85.31 123 VAL A N 1
ATOM 948 C CA . VAL A 1 123 ? -5.759 9.350 5.061 1.00 85.31 123 VAL A CA 1
ATOM 949 C C . VAL A 1 123 ? -4.334 9.883 4.989 1.00 85.31 123 VAL A C 1
ATOM 951 O O . VAL A 1 123 ? -3.400 9.132 5.256 1.00 85.31 123 VAL A O 1
ATOM 954 N N . ASP A 1 124 ? -4.177 11.163 4.656 1.00 87.81 124 ASP A N 1
ATOM 955 C CA . ASP A 1 124 ? -2.883 11.836 4.638 1.00 87.81 124 ASP A CA 1
ATOM 956 C C . ASP A 1 124 ? -2.204 11.772 6.008 1.00 87.81 124 ASP A C 1
ATOM 958 O O . ASP A 1 124 ? -1.172 11.115 6.146 1.00 87.81 124 ASP A O 1
ATOM 962 N N . ASN A 1 125 ? -2.859 12.296 7.046 1.00 84.19 125 ASN A N 1
ATOM 963 C CA . ASN A 1 125 ? -2.363 12.263 8.422 1.00 84.19 125 ASN A CA 1
ATOM 964 C C . ASN A 1 125 ? -2.027 10.839 8.883 1.00 84.19 125 ASN A C 1
ATOM 966 O O . ASN A 1 125 ? -1.004 10.614 9.525 1.00 84.19 125 ASN A O 1
ATOM 970 N N . LEU A 1 126 ? -2.855 9.853 8.524 1.00 83.88 126 LEU A N 1
ATOM 971 C CA . LEU A 1 126 ? -2.604 8.457 8.864 1.00 83.88 126 LEU A CA 1
ATOM 972 C C . LEU A 1 126 ? -1.313 7.933 8.223 1.00 83.88 126 LEU A C 1
ATOM 974 O O . LEU A 1 126 ? -0.482 7.340 8.912 1.00 83.88 126 LEU A O 1
ATOM 978 N N . VAL A 1 127 ? -1.145 8.122 6.912 1.00 87.69 127 VAL A N 1
ATOM 979 C CA . VAL A 1 127 ? 0.059 7.686 6.189 1.00 87.69 127 VAL A CA 1
ATOM 980 C C . VAL A 1 127 ? 1.297 8.372 6.757 1.00 87.69 127 VAL A C 1
ATOM 982 O O . VAL A 1 127 ? 2.327 7.717 6.927 1.00 87.69 127 VAL A O 1
ATOM 985 N N . GLN A 1 128 ? 1.173 9.649 7.121 1.00 86.06 128 GLN A N 1
ATOM 986 C CA . GLN A 1 128 ? 2.221 10.412 7.783 1.00 86.06 128 GLN A CA 1
ATOM 987 C C . GLN A 1 128 ? 2.618 9.803 9.138 1.00 86.06 128 GLN A C 1
ATOM 989 O O . GLN A 1 128 ? 3.785 9.449 9.315 1.00 86.06 128 GLN A O 1
ATOM 994 N N . SER A 1 129 ? 1.662 9.574 10.046 1.00 83.94 129 SER A N 1
ATOM 995 C CA . SER A 1 129 ? 1.928 8.975 11.364 1.00 83.94 129 SER A CA 1
ATOM 996 C C . SER A 1 129 ? 2.505 7.558 11.270 1.00 83.94 129 SER A C 1
ATOM 998 O O . SER A 1 129 ? 3.382 7.179 12.046 1.00 83.94 129 SER A O 1
ATOM 1000 N N . ILE A 1 130 ? 2.042 6.754 10.306 1.00 83.12 130 ILE A N 1
ATOM 1001 C CA . ILE A 1 130 ? 2.605 5.419 10.055 1.00 83.12 130 ILE A CA 1
ATOM 1002 C C . ILE A 1 130 ? 4.047 5.532 9.554 1.00 83.12 130 ILE A C 1
ATOM 1004 O O . ILE A 1 130 ? 4.909 4.774 9.996 1.00 83.12 130 ILE A O 1
ATOM 1008 N N . GLY A 1 131 ? 4.309 6.457 8.628 1.00 84.25 131 GLY A N 1
ATOM 1009 C CA . GLY A 1 131 ? 5.642 6.701 8.085 1.00 84.25 131 GLY A CA 1
ATOM 1010 C C . GLY A 1 131 ? 6.640 7.103 9.168 1.00 84.25 131 GLY A C 1
ATOM 1011 O O . GLY A 1 131 ? 7.729 6.537 9.225 1.00 84.25 131 GLY A O 1
ATOM 1012 N N . GLU A 1 132 ? 6.243 8.002 10.068 1.00 83.00 132 GLU A N 1
ATOM 1013 C CA . GLU A 1 132 ? 7.043 8.417 11.227 1.00 83.00 132 GLU A CA 1
ATOM 1014 C C . GLU A 1 132 ? 7.337 7.249 12.168 1.00 83.00 132 GLU A C 1
ATOM 1016 O O . GLU A 1 132 ? 8.499 6.991 12.481 1.00 83.00 132 GLU A O 1
ATOM 1021 N N . GLY A 1 133 ? 6.310 6.477 12.544 1.00 79.00 133 GLY A N 1
ATOM 1022 C CA . GLY A 1 133 ? 6.480 5.303 13.405 1.00 79.00 133 GLY A CA 1
ATOM 1023 C C . GLY A 1 133 ? 7.351 4.201 12.791 1.00 79.00 133 GLY A C 1
ATOM 1024 O O . GLY A 1 133 ? 7.880 3.363 13.513 1.00 79.00 133 GLY A O 1
ATOM 1025 N N . ARG A 1 134 ? 7.527 4.201 11.464 1.00 79.25 134 ARG A N 1
ATOM 1026 C CA . ARG A 1 134 ? 8.412 3.279 10.731 1.00 79.25 134 ARG A CA 1
ATOM 1027 C C . ARG A 1 134 ? 9.753 3.899 10.348 1.00 79.25 134 ARG A C 1
ATOM 1029 O O . ARG A 1 134 ? 10.526 3.265 9.630 1.00 79.25 134 ARG A O 1
ATOM 1036 N N . HIS A 1 135 ? 10.024 5.121 10.802 1.00 82.00 135 HIS A N 1
ATOM 1037 C CA . HIS A 1 135 ? 11.227 5.886 10.478 1.00 82.00 135 HIS A CA 1
ATOM 1038 C C . HIS A 1 135 ? 11.467 6.029 8.968 1.00 82.00 135 HIS A C 1
ATOM 1040 O O . HIS A 1 135 ? 12.604 5.978 8.494 1.00 82.00 135 HIS A O 1
ATOM 1046 N N . TYR A 1 136 ? 10.396 6.181 8.187 1.00 85.00 136 TYR A N 1
ATOM 1047 C CA . TYR A 1 13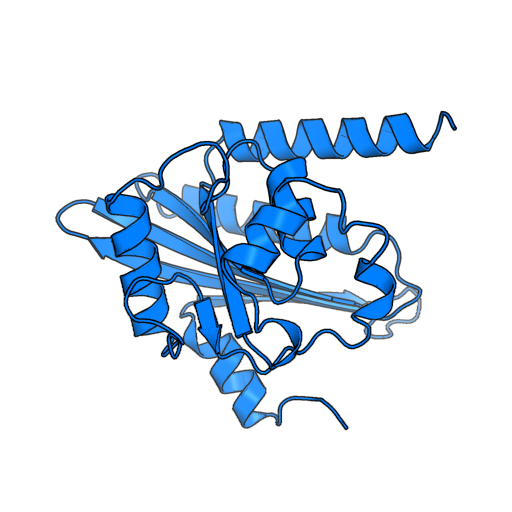6 ? 10.525 6.454 6.763 1.00 85.00 136 TYR A CA 1
ATOM 1048 C C . TYR A 1 136 ? 11.073 7.861 6.548 1.00 85.00 136 TYR A C 1
ATOM 1050 O O . TYR A 1 136 ? 10.490 8.853 6.981 1.00 85.00 136 TYR A O 1
ATOM 1058 N N . VAL A 1 137 ? 12.194 7.936 5.835 1.00 84.69 137 VAL A N 1
ATOM 1059 C CA . VAL A 1 137 ? 12.815 9.205 5.461 1.00 84.69 137 VAL A CA 1
ATOM 1060 C C . VAL A 1 137 ? 12.082 9.747 4.242 1.00 84.69 137 VAL A C 1
ATOM 1062 O O . VAL A 1 137 ? 12.173 9.161 3.163 1.00 84.69 137 VAL A O 1
ATOM 1065 N N . ARG A 1 138 ? 11.333 10.840 4.405 1.00 83.62 138 ARG A N 1
ATOM 1066 C CA . ARG A 1 138 ? 10.668 11.515 3.283 1.00 83.62 138 ARG A CA 1
ATOM 1067 C C . ARG A 1 138 ? 11.699 12.224 2.414 1.00 83.62 138 ARG A C 1
ATOM 1069 O O . ARG A 1 138 ? 12.643 12.812 2.935 1.00 83.62 138 ARG A O 1
ATOM 1076 N N . THR A 1 139 ? 11.506 12.188 1.100 1.00 79.69 139 THR A N 1
ATOM 1077 C CA . THR A 1 139 ? 12.373 12.923 0.162 1.00 79.69 139 THR A CA 1
ATOM 1078 C C . THR A 1 139 ? 11.898 14.362 -0.043 1.00 79.69 139 THR A C 1
ATOM 1080 O O . THR A 1 139 ? 12.698 15.227 -0.388 1.00 79.69 139 THR A O 1
ATOM 1083 N N . ASN A 1 140 ? 10.619 14.636 0.241 1.00 73.75 140 ASN A N 1
ATOM 1084 C CA . ASN A 1 140 ? 10.026 15.969 0.348 1.00 73.75 140 ASN A CA 1
ATOM 1085 C C . ASN A 1 140 ? 8.914 15.962 1.424 1.00 73.75 140 ASN A C 1
ATOM 1087 O O . ASN A 1 140 ? 8.181 14.975 1.534 1.00 73.75 140 ASN A O 1
ATOM 1091 N N . ALA A 1 141 ? 8.800 17.040 2.208 1.00 60.94 141 ALA A N 1
ATOM 1092 C CA . ALA A 1 141 ? 7.905 17.180 3.362 1.00 60.94 141 ALA A CA 1
ATOM 1093 C C . ALA A 1 141 ? 6.424 16.926 3.023 1.00 60.94 141 ALA A C 1
ATOM 1095 O O . ALA A 1 141 ? 5.759 16.181 3.747 1.00 60.94 141 ALA A O 1
ATOM 1096 N N . ASP A 1 142 ? 5.966 17.436 1.875 1.00 60.62 142 ASP A N 1
ATOM 1097 C CA . ASP A 1 142 ? 4.573 17.329 1.408 1.00 60.62 142 ASP A CA 1
ATOM 1098 C C . ASP A 1 142 ? 4.326 16.111 0.505 1.00 60.62 142 ASP A C 1
ATOM 1100 O O . ASP A 1 142 ? 3.282 15.980 -0.137 1.00 60.62 142 ASP A O 1
ATOM 1104 N N . SER A 1 143 ? 5.309 15.214 0.397 1.00 71.50 143 SER A N 1
ATOM 1105 C CA . SER A 1 143 ? 5.240 14.079 -0.515 1.00 71.50 143 SER A CA 1
ATOM 1106 C C . SER A 1 143 ? 5.057 12.762 0.226 1.00 71.50 143 SER A C 1
ATOM 1108 O O . SER A 1 143 ? 5.677 12.488 1.251 1.00 71.50 143 SER A O 1
ATOM 1110 N N . TRP A 1 144 ? 4.268 11.877 -0.374 1.00 88.12 144 TRP A N 1
ATOM 1111 C CA . TRP A 1 144 ? 4.190 10.468 0.012 1.00 88.12 144 TRP A CA 1
ATOM 1112 C C . TRP A 1 144 ? 5.405 9.665 -0.480 1.00 88.12 144 TRP A C 1
ATOM 1114 O O . TRP A 1 144 ? 5.360 8.436 -0.532 1.00 88.12 144 TRP A O 1
ATOM 1124 N N . VAL A 1 145 ? 6.479 10.342 -0.892 1.00 88.62 145 VAL A N 1
ATOM 1125 C CA . VAL A 1 145 ? 7.688 9.723 -1.423 1.00 88.62 145 VAL A CA 1
ATOM 1126 C C . VAL A 1 145 ? 8.703 9.570 -0.299 1.00 88.62 145 VAL A C 1
ATOM 1128 O O . VAL A 1 145 ? 9.021 10.511 0.431 1.00 88.62 145 VAL A O 1
ATOM 1131 N N . VAL A 1 146 ? 9.195 8.347 -0.148 1.00 87.44 146 VAL A N 1
ATOM 1132 C CA . VAL A 1 146 ? 10.130 7.959 0.903 1.00 87.44 146 VAL A CA 1
ATOM 1133 C C . VAL A 1 146 ? 11.354 7.290 0.305 1.00 87.44 146 VAL A C 1
ATOM 1135 O O . VAL A 1 146 ? 11.275 6.625 -0.730 1.00 87.44 146 VAL A O 1
ATOM 1138 N N . ARG A 1 147 ? 12.488 7.413 0.990 1.00 85.50 147 ARG A N 1
ATOM 1139 C CA . ARG A 1 147 ? 13.712 6.708 0.627 1.00 85.50 147 ARG A CA 1
ATOM 1140 C C . ARG A 1 147 ? 13.512 5.197 0.757 1.00 85.50 147 ARG A C 1
ATOM 1142 O O . ARG A 1 147 ? 12.902 4.705 1.709 1.00 85.50 147 ARG A O 1
ATOM 1149 N N . SER A 1 148 ? 14.019 4.458 -0.216 1.00 79.56 148 SER A N 1
ATOM 1150 C CA . SER A 1 148 ? 13.867 3.016 -0.340 1.00 79.56 148 SER A CA 1
ATOM 1151 C C . SER A 1 148 ? 15.095 2.386 -0.986 1.00 79.56 148 SER A C 1
ATOM 1153 O O . SER A 1 148 ? 15.421 2.653 -2.136 1.00 79.56 148 SER A O 1
ATOM 1155 N N . ASP A 1 149 ? 15.696 1.417 -0.304 1.00 71.31 149 ASP A N 1
ATOM 1156 C CA . ASP A 1 149 ? 16.828 0.655 -0.851 1.00 71.31 149 ASP A CA 1
ATOM 1157 C C . ASP A 1 149 ? 16.409 -0.316 -1.977 1.00 71.31 149 ASP A C 1
ATOM 1159 O O . ASP A 1 149 ? 17.241 -0.926 -2.649 1.00 71.31 149 ASP A O 1
ATOM 1163 N N . ALA A 1 150 ? 15.099 -0.471 -2.204 1.00 68.00 150 ALA A N 1
ATOM 1164 C CA . ALA A 1 150 ? 14.543 -1.316 -3.254 1.00 68.00 150 ALA A CA 1
ATOM 1165 C C . ALA A 1 150 ? 14.547 -0.600 -4.616 1.00 68.00 150 ALA A C 1
ATOM 1167 O O . ALA A 1 150 ? 13.520 -0.078 -5.047 1.00 68.00 150 ALA A O 1
ATOM 1168 N N . ILE A 1 151 ? 15.690 -0.614 -5.304 1.00 69.94 151 ILE A N 1
ATOM 1169 C CA . ILE A 1 151 ? 15.842 -0.067 -6.661 1.00 69.94 151 ILE A CA 1
ATOM 1170 C C . ILE A 1 151 ? 15.352 -1.097 -7.697 1.00 69.94 151 ILE A C 1
ATOM 1172 O O . ILE A 1 151 ? 15.780 -2.259 -7.654 1.00 69.94 151 ILE A O 1
ATOM 1176 N N . PRO A 1 152 ? 14.468 -0.726 -8.644 1.00 65.88 152 PRO A N 1
ATOM 1177 C CA . PRO A 1 152 ? 14.074 -1.618 -9.731 1.00 65.88 152 PRO A CA 1
ATOM 1178 C C . PRO A 1 152 ? 15.291 -2.086 -10.540 1.00 65.88 152 PRO A C 1
ATOM 1180 O O . PRO A 1 152 ? 16.029 -1.272 -11.083 1.00 65.88 152 PRO A O 1
ATOM 1183 N N . ARG A 1 153 ? 15.485 -3.407 -10.661 1.00 62.84 153 ARG A N 1
ATOM 1184 C CA . ARG A 1 153 ? 16.637 -3.986 -11.383 1.00 62.84 153 ARG A CA 1
ATOM 1185 C C . ARG A 1 153 ? 16.651 -3.693 -12.884 1.00 62.84 153 ARG A C 1
ATOM 1187 O O . ARG A 1 153 ? 17.707 -3.779 -13.495 1.00 62.84 153 ARG A O 1
ATOM 1194 N N . ASP A 1 154 ? 15.493 -3.418 -13.478 1.00 64.25 154 ASP A N 1
ATOM 1195 C CA . ASP A 1 154 ? 15.365 -3.222 -14.919 1.00 64.25 154 ASP A CA 1
ATOM 1196 C C . ASP A 1 154 ? 14.295 -2.166 -15.219 1.00 64.25 154 ASP A C 1
ATOM 1198 O O . ASP A 1 154 ? 13.106 -2.469 -15.355 1.00 64.25 154 ASP A O 1
ATOM 1202 N N . ALA A 1 155 ? 14.726 -0.904 -15.285 1.00 61.81 155 ALA A N 1
ATOM 1203 C CA . ALA A 1 155 ? 13.863 0.205 -15.674 1.00 61.81 155 ALA A CA 1
ATOM 1204 C C . ALA A 1 155 ? 13.465 0.157 -17.155 1.00 61.81 155 ALA A C 1
ATOM 1206 O O . ALA A 1 155 ? 12.381 0.611 -17.516 1.00 61.81 155 ALA A O 1
ATOM 1207 N N . SER A 1 156 ? 14.282 -0.472 -18.005 1.00 57.66 156 SER A N 1
ATOM 1208 C CA . SER A 1 156 ? 14.051 -0.534 -19.450 1.00 57.66 156 SER A CA 1
ATOM 1209 C C . SER A 1 156 ? 12.796 -1.337 -19.807 1.00 57.66 156 SER A C 1
ATOM 1211 O O . SER A 1 156 ? 12.052 -0.954 -20.710 1.00 57.66 156 SER A O 1
ATOM 1213 N N . ARG A 1 157 ? 12.463 -2.378 -19.029 1.00 59.12 157 ARG A N 1
ATOM 1214 C CA . ARG A 1 157 ? 11.201 -3.135 -19.170 1.00 59.12 157 ARG A CA 1
ATOM 1215 C C . ARG A 1 157 ? 9.948 -2.300 -18.912 1.00 59.12 157 ARG A C 1
ATOM 1217 O O . ARG A 1 157 ? 8.863 -2.725 -19.305 1.00 59.12 157 ARG A O 1
ATOM 1224 N N . MET A 1 158 ? 10.083 -1.151 -18.251 1.00 62.78 158 MET A N 1
ATOM 1225 C CA . MET A 1 158 ? 8.960 -0.279 -17.902 1.00 62.78 158 MET A CA 1
ATOM 1226 C C . MET A 1 158 ? 8.606 0.714 -19.012 1.00 62.78 158 MET A C 1
ATOM 1228 O O . MET A 1 158 ? 7.454 1.131 -19.062 1.00 62.78 158 MET A O 1
ATOM 1232 N N . SER A 1 159 ? 9.522 0.972 -19.956 1.00 60.31 159 SER A N 1
ATOM 1233 C CA . SER A 1 159 ? 9.305 1.880 -21.100 1.00 60.31 159 SER A CA 1
ATOM 1234 C C . SER A 1 159 ? 8.069 1.527 -21.941 1.00 60.31 159 SER A C 1
ATOM 1236 O O . SER A 1 159 ? 7.360 2.394 -22.438 1.00 60.31 159 SER A O 1
ATOM 1238 N N . LYS A 1 160 ? 7.724 0.234 -22.024 1.00 63.53 160 LYS A N 1
ATOM 1239 C CA . LYS A 1 160 ? 6.523 -0.260 -22.726 1.00 63.53 160 LYS A CA 1
ATOM 1240 C C . LYS A 1 160 ? 5.195 0.199 -22.107 1.00 63.53 160 LYS A C 1
ATOM 1242 O O . LYS A 1 160 ? 4.144 -0.052 -22.689 1.00 63.53 160 LYS A O 1
ATOM 1247 N N . LEU A 1 161 ? 5.217 0.793 -20.913 1.00 67.62 161 LEU A N 1
ATOM 1248 C CA . LEU A 1 161 ? 4.039 1.282 -20.195 1.00 67.62 161 LEU A CA 1
ATOM 1249 C C . LEU A 1 161 ? 4.052 2.805 -19.991 1.00 67.62 161 LEU A C 1
ATOM 1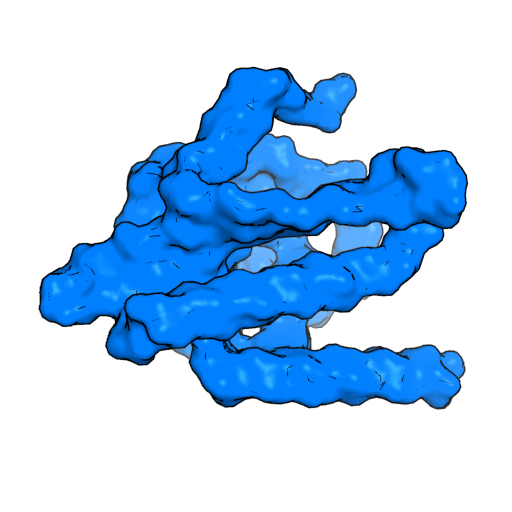251 O O . LEU A 1 161 ? 3.152 3.308 -19.315 1.00 67.62 161 LEU A O 1
ATOM 1255 N N . ASP A 1 162 ? 5.012 3.532 -20.573 1.00 69.56 162 ASP A N 1
ATOM 1256 C CA . ASP A 1 162 ? 5.163 4.985 -20.388 1.00 69.56 162 ASP A CA 1
ATOM 1257 C C . ASP A 1 162 ? 3.911 5.766 -20.819 1.00 69.56 162 ASP A C 1
ATOM 1259 O O . ASP A 1 162 ? 3.540 6.766 -20.197 1.00 69.56 162 ASP A O 1
ATOM 1263 N N . ASP A 1 163 ? 3.172 5.253 -21.806 1.00 76.81 163 ASP A N 1
ATOM 1264 C CA . ASP A 1 163 ? 1.930 5.868 -22.277 1.00 76.81 163 ASP A CA 1
ATOM 1265 C C . ASP A 1 163 ? 0.717 5.635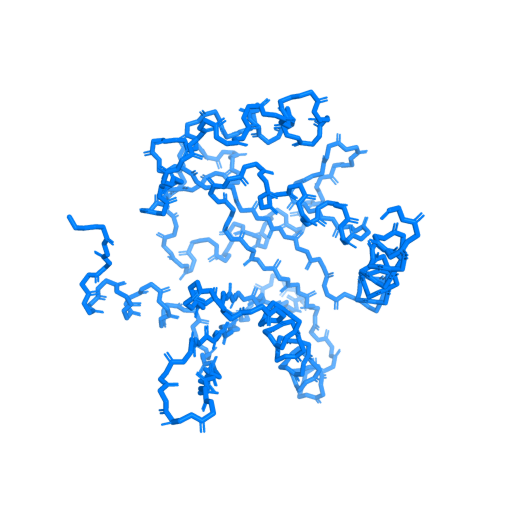 -21.363 1.00 76.81 163 ASP A C 1
ATOM 1267 O O . ASP A 1 163 ? -0.346 6.240 -21.560 1.00 76.81 163 ASP A O 1
ATOM 1271 N N . HIS A 1 164 ? 0.840 4.804 -20.326 1.00 83.31 164 HIS A N 1
ATOM 1272 C CA . HIS A 1 164 ? -0.264 4.561 -19.409 1.00 83.31 164 HIS A CA 1
ATOM 1273 C C . HIS A 1 164 ? -0.452 5.762 -18.458 1.00 83.31 164 HIS A C 1
ATOM 1275 O O . HIS A 1 164 ? 0.495 6.186 -17.789 1.00 83.31 164 HIS A O 1
ATOM 1281 N N . PRO A 1 165 ? -1.675 6.309 -18.305 1.00 87.12 165 PRO A N 1
ATOM 1282 C CA . PRO A 1 165 ? -1.901 7.533 -17.530 1.00 87.12 165 PRO A CA 1
ATOM 1283 C C . PRO A 1 165 ? -1.502 7.407 -16.052 1.00 87.12 165 PRO A C 1
ATOM 1285 O O . PRO A 1 165 ? -1.025 8.376 -15.463 1.00 87.12 165 PRO A O 1
ATOM 1288 N N . ASP A 1 166 ? -1.652 6.220 -15.458 1.00 86.50 166 ASP A N 1
ATOM 1289 C CA . ASP A 1 166 ? -1.231 5.970 -14.071 1.00 86.50 166 ASP A CA 1
ATOM 1290 C C . ASP A 1 166 ? 0.294 5.854 -13.925 1.00 86.50 166 ASP A C 1
ATOM 1292 O O . ASP A 1 166 ? 0.835 6.210 -12.881 1.00 86.50 166 ASP A O 1
ATOM 1296 N N . VAL A 1 167 ? 0.996 5.410 -14.975 1.00 85.50 167 VAL A N 1
ATOM 1297 C CA . VAL A 1 167 ? 2.467 5.386 -14.999 1.00 85.50 167 VAL A CA 1
ATOM 1298 C C . VAL A 1 167 ? 2.996 6.811 -15.079 1.00 85.50 167 VAL A C 1
ATOM 1300 O O . VAL A 1 167 ? 3.823 7.187 -14.256 1.00 85.50 167 VAL A O 1
ATOM 1303 N N . ARG A 1 168 ? 2.431 7.651 -15.956 1.00 87.44 168 ARG A N 1
ATOM 1304 C CA . ARG A 1 168 ? 2.764 9.086 -15.999 1.00 87.44 168 ARG A CA 1
ATOM 1305 C C . ARG A 1 168 ? 2.489 9.796 -14.676 1.00 87.44 168 ARG A C 1
ATOM 1307 O O . ARG A 1 168 ? 3.296 10.610 -14.236 1.00 87.44 168 ARG A O 1
ATOM 1314 N N . PHE A 1 169 ? 1.360 9.493 -14.031 1.00 88.81 169 PHE A N 1
ATOM 1315 C CA . PHE A 1 169 ? 1.039 10.049 -12.716 1.00 88.81 169 PHE A CA 1
ATOM 1316 C 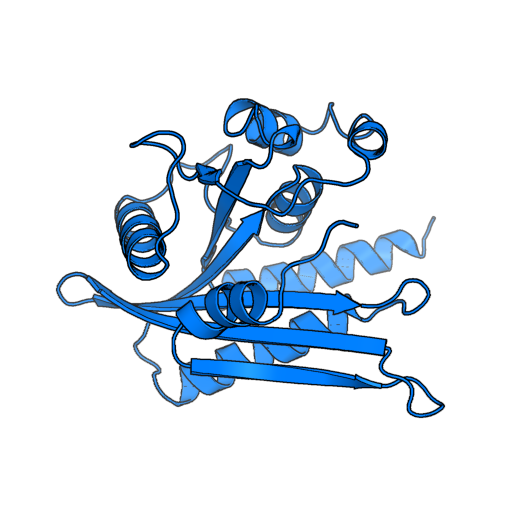C . PHE A 1 169 ? 2.086 9.664 -11.666 1.00 88.81 169 PHE A C 1
ATOM 1318 O O . PHE A 1 169 ? 2.580 10.544 -10.963 1.00 88.81 169 PHE A O 1
ATOM 1325 N N . TYR A 1 170 ? 2.454 8.380 -11.604 1.00 88.69 170 TYR A N 1
ATOM 1326 C CA . TYR A 1 170 ? 3.503 7.896 -10.711 1.00 88.69 170 TYR A CA 1
ATOM 1327 C C . TYR A 1 170 ? 4.840 8.590 -10.984 1.00 88.69 170 TYR A C 1
ATOM 1329 O O . TYR A 1 170 ? 5.422 9.155 -10.063 1.00 88.69 170 TYR A O 1
ATOM 1337 N N . SER A 1 171 ? 5.302 8.601 -12.238 1.00 87.56 171 SER A N 1
ATOM 1338 C CA . SER A 1 171 ? 6.604 9.168 -12.613 1.00 87.56 171 SER A CA 1
ATOM 1339 C C . SER A 1 171 ? 6.688 10.669 -12.344 1.00 87.56 171 SER A C 1
ATOM 1341 O O . SER A 1 171 ? 7.756 11.177 -12.027 1.00 87.56 171 SER A O 1
ATOM 1343 N N . ARG A 1 172 ? 5.562 11.389 -12.409 1.00 88.44 172 ARG A N 1
ATOM 1344 C CA . ARG A 1 172 ? 5.503 12.810 -12.049 1.00 88.44 172 ARG A CA 1
ATOM 1345 C C . ARG A 1 172 ? 5.650 13.047 -10.543 1.00 88.44 172 ARG A C 1
ATOM 1347 O O . ARG A 1 172 ? 6.260 14.033 -10.154 1.00 88.44 172 ARG A O 1
ATOM 1354 N N . ILE A 1 173 ? 5.069 12.186 -9.705 1.00 87.81 173 ILE A N 1
ATOM 1355 C CA . ILE A 1 173 ? 5.124 12.332 -8.238 1.00 87.81 173 ILE A CA 1
ATOM 1356 C C . ILE A 1 173 ? 6.438 11.788 -7.677 1.00 87.81 173 ILE A C 1
ATOM 1358 O O . ILE A 1 173 ? 6.986 12.357 -6.740 1.00 87.81 173 ILE A O 1
ATOM 1362 N N . ASN A 1 174 ? 6.949 10.703 -8.251 1.00 88.00 174 ASN A N 1
ATOM 1363 C CA . ASN A 1 174 ? 8.193 10.064 -7.852 1.00 88.00 174 ASN A CA 1
ATOM 1364 C C . ASN A 1 174 ? 9.150 9.970 -9.056 1.00 88.00 174 ASN A C 1
ATOM 1366 O O . ASN A 1 174 ? 9.339 8.875 -9.585 1.00 88.00 174 ASN A O 1
ATOM 1370 N N . PRO A 1 175 ? 9.748 11.087 -9.515 1.00 85.56 175 PRO A N 1
ATOM 1371 C CA . PRO A 1 175 ? 10.658 11.078 -10.665 1.00 85.56 175 PRO A CA 1
ATOM 1372 C C . PRO A 1 175 ? 11.971 10.336 -10.378 1.00 85.56 175 PRO A C 1
ATOM 1374 O O . PRO A 1 175 ? 12.590 9.797 -11.290 1.00 85.56 175 PRO A O 1
ATOM 1377 N N . ARG A 1 176 ? 12.372 10.252 -9.104 1.00 83.69 176 ARG A N 1
ATOM 1378 C CA . ARG A 1 176 ? 13.638 9.655 -8.651 1.00 83.69 176 ARG A CA 1
ATOM 1379 C C . ARG A 1 176 ? 13.505 8.181 -8.265 1.00 83.69 176 ARG A C 1
ATOM 1381 O O . ARG A 1 176 ? 14.355 7.636 -7.566 1.00 83.69 176 ARG A O 1
ATOM 1388 N N . PHE A 1 177 ? 12.462 7.491 -8.731 1.00 80.75 177 PHE A N 1
ATOM 1389 C CA . PHE A 1 177 ? 12.226 6.092 -8.358 1.00 80.75 177 PHE A CA 1
ATOM 1390 C C . PHE A 1 177 ? 13.376 5.145 -8.755 1.00 80.75 177 PHE A C 1
ATOM 1392 O O . PHE A 1 177 ? 13.648 4.167 -8.060 1.00 80.75 177 PHE A O 1
ATOM 1399 N N . CYS A 1 178 ? 14.102 5.462 -9.832 1.00 80.38 178 CYS A N 1
ATOM 1400 C CA . CYS A 1 178 ? 15.310 4.741 -10.245 1.00 80.38 178 CYS A CA 1
ATOM 1401 C C . CYS A 1 178 ? 16.518 4.976 -9.318 1.00 80.38 178 CYS A C 1
ATOM 1403 O O . CYS A 1 178 ? 17.468 4.202 -9.352 1.00 80.38 178 CYS A O 1
ATOM 1405 N N . GLU A 1 179 ? 16.489 6.015 -8.483 1.00 80.88 179 GLU A N 1
ATOM 1406 C CA . GLU A 1 179 ? 17.560 6.382 -7.547 1.00 80.88 179 GLU A CA 1
ATOM 1407 C C . GLU A 1 179 ? 17.313 5.853 -6.124 1.00 80.88 179 GLU A C 1
ATOM 1409 O O . GLU A 1 179 ? 18.055 6.195 -5.198 1.00 80.88 179 GLU A O 1
ATOM 1414 N N . GLY A 1 180 ? 16.269 5.039 -5.937 1.00 82.12 180 GLY A N 1
ATOM 1415 C CA . GLY A 1 180 ? 15.896 4.484 -4.636 1.00 82.12 180 GLY A CA 1
ATOM 1416 C C . GLY A 1 180 ? 14.838 5.294 -3.892 1.00 82.12 180 GLY A C 1
ATOM 1417 O O . GLY A 1 180 ? 14.848 5.333 -2.666 1.00 82.12 180 GLY A O 1
ATOM 1418 N N . ASP A 1 181 ? 13.916 5.937 -4.603 1.00 88.12 181 ASP A N 1
ATOM 1419 C CA . ASP A 1 181 ? 12.734 6.547 -3.994 1.00 88.12 181 ASP A CA 1
ATOM 1420 C C . ASP A 1 181 ? 11.494 5.674 -4.245 1.00 88.12 181 ASP A C 1
ATOM 1422 O O . ASP A 1 181 ? 11.284 5.126 -5.330 1.00 88.12 181 ASP A O 1
ATOM 1426 N N . ALA A 1 182 ? 10.638 5.532 -3.238 1.00 88.44 182 ALA A N 1
ATOM 1427 C CA . ALA A 1 182 ? 9.400 4.769 -3.324 1.00 88.44 182 ALA A CA 1
ATOM 1428 C C . ALA A 1 182 ? 8.201 5.635 -2.952 1.00 88.44 182 ALA A C 1
ATOM 1430 O O . ALA A 1 182 ? 8.232 6.388 -1.983 1.00 88.44 182 ALA A O 1
ATOM 1431 N N . LEU A 1 183 ? 7.109 5.468 -3.690 1.00 91.00 183 LEU A N 1
ATOM 1432 C CA . LEU A 1 183 ? 5.837 6.096 -3.372 1.00 91.00 183 LEU A CA 1
ATOM 1433 C C . LEU A 1 183 ? 5.069 5.217 -2.381 1.00 91.00 183 LEU A C 1
ATOM 1435 O O . LEU A 1 183 ? 4.849 4.023 -2.634 1.00 91.00 183 LEU A O 1
ATOM 1439 N N . LEU A 1 184 ? 4.645 5.805 -1.265 1.00 91.69 184 LEU A N 1
ATOM 1440 C CA . LEU A 1 184 ? 3.668 5.200 -0.370 1.00 91.69 184 LEU A CA 1
ATOM 1441 C C . LEU A 1 184 ? 2.310 5.138 -1.059 1.00 91.69 184 LEU A C 1
ATOM 1443 O O . LEU A 1 184 ? 1.883 6.081 -1.717 1.00 91.69 184 LEU A O 1
ATOM 1447 N N . VAL A 1 185 ? 1.629 4.008 -0.906 1.00 91.94 185 VAL A N 1
ATOM 1448 C CA . VAL A 1 185 ? 0.309 3.781 -1.486 1.00 91.94 185 VAL A CA 1
ATOM 1449 C C . VAL A 1 185 ? -0.613 3.234 -0.415 1.00 91.94 185 VAL A C 1
ATOM 1451 O O . VAL A 1 185 ? -0.339 2.185 0.167 1.00 91.94 185 VAL A O 1
ATOM 1454 N N . TRP A 1 186 ? -1.719 3.929 -0.175 1.00 91.94 186 TRP A N 1
ATOM 1455 C CA . TRP A 1 186 ? -2.752 3.523 0.765 1.00 91.94 186 TRP A CA 1
ATOM 1456 C C . TRP A 1 186 ? -3.961 2.939 0.045 1.00 91.94 186 TRP A C 1
ATOM 1458 O O . TRP A 1 186 ? -4.540 3.550 -0.855 1.00 91.94 186 TRP A O 1
ATOM 1468 N N . ILE A 1 187 ? -4.383 1.759 0.484 1.00 90.81 187 ILE A N 1
ATOM 1469 C CA . ILE A 1 187 ? -5.538 1.047 -0.056 1.00 90.81 187 ILE A CA 1
ATOM 1470 C C . ILE A 1 187 ? -6.487 0.756 1.107 1.00 90.81 187 ILE A C 1
ATOM 1472 O O . ILE A 1 187 ? -6.181 -0.096 1.941 1.00 90.81 187 ILE A O 1
ATOM 1476 N N . PRO A 1 188 ? -7.652 1.420 1.188 1.00 89.31 188 PRO A N 1
ATOM 1477 C CA . PRO A 1 188 ? -8.654 1.089 2.195 1.00 89.31 188 PRO A CA 1
ATOM 1478 C C . PRO A 1 188 ? -9.088 -0.379 2.069 1.00 89.31 188 PRO A C 1
ATOM 1480 O O . PRO A 1 188 ? -9.482 -0.815 0.989 1.00 89.31 188 PRO A O 1
ATOM 1483 N N . LEU A 1 189 ? -9.063 -1.146 3.156 1.00 85.00 189 LEU A N 1
ATOM 1484 C CA . LEU A 1 189 ? -9.487 -2.551 3.183 1.00 85.00 189 LEU A CA 1
ATOM 1485 C C . LEU A 1 189 ? -10.942 -2.662 3.657 1.00 85.00 189 LEU A C 1
ATOM 1487 O O . LEU A 1 189 ? -11.255 -3.337 4.636 1.00 85.00 189 LEU A O 1
ATOM 1491 N N . ASN A 1 190 ? -11.844 -1.968 2.960 1.00 81.19 190 ASN A N 1
ATOM 1492 C CA . ASN A 1 190 ? -13.286 -2.128 3.141 1.00 81.19 190 ASN A CA 1
ATOM 1493 C C . ASN A 1 190 ? -13.841 -3.210 2.195 1.00 81.19 190 ASN A C 1
ATOM 1495 O O . ASN A 1 190 ? -13.189 -3.600 1.225 1.00 81.19 190 ASN A O 1
ATOM 1499 N N . ALA A 1 191 ? -15.057 -3.688 2.472 1.00 74.00 191 ALA A N 1
ATOM 1500 C CA . ALA A 1 191 ? -15.707 -4.726 1.673 1.00 74.00 191 ALA A CA 1
ATOM 1501 C C . ALA A 1 191 ? -15.745 -4.367 0.176 1.00 74.00 191 ALA A C 1
ATOM 1503 O O . ALA A 1 191 ? -15.385 -5.192 -0.659 1.00 74.00 191 ALA A O 1
ATOM 1504 N N . ALA A 1 192 ? -16.085 -3.120 -0.166 1.00 76.88 192 ALA A N 1
ATOM 1505 C CA . ALA A 1 192 ? -16.146 -2.663 -1.553 1.00 76.88 192 ALA A CA 1
ATOM 1506 C C . ALA A 1 192 ? -14.797 -2.794 -2.284 1.00 76.88 192 ALA A C 1
ATOM 1508 O O . ALA A 1 192 ? -14.756 -3.264 -3.421 1.00 76.88 192 ALA A O 1
ATOM 1509 N N . ASN A 1 193 ? -13.685 -2.443 -1.632 1.00 78.31 193 ASN A N 1
ATOM 1510 C CA . ASN A 1 193 ? -12.353 -2.581 -2.213 1.00 78.31 193 ASN A CA 1
ATOM 1511 C C . ASN A 1 193 ? -11.905 -4.043 -2.315 1.00 78.31 193 ASN A C 1
ATOM 1513 O O . ASN A 1 193 ? -11.325 -4.423 -3.330 1.00 78.31 193 ASN A O 1
ATOM 1517 N N . ILE A 1 194 ? -12.202 -4.870 -1.309 1.00 75.69 194 ILE A N 1
ATOM 1518 C CA . ILE A 1 194 ? -11.845 -6.296 -1.314 1.00 75.69 194 ILE A CA 1
ATOM 1519 C C . ILE A 1 194 ? -12.616 -7.037 -2.414 1.00 75.69 194 ILE A C 1
ATOM 1521 O O . ILE A 1 194 ? -12.006 -7.689 -3.264 1.00 75.69 194 ILE A O 1
ATOM 1525 N N . PHE A 1 195 ? -13.945 -6.911 -2.436 1.00 76.69 195 PHE A N 1
ATOM 1526 C CA . PHE A 1 195 ? -14.790 -7.584 -3.424 1.00 76.69 195 PHE A CA 1
ATOM 1527 C C . PHE A 1 195 ? -14.570 -7.028 -4.832 1.00 76.69 195 PHE A C 1
ATOM 1529 O O . PHE A 1 195 ? -14.438 -7.803 -5.779 1.00 76.69 195 PHE A O 1
ATOM 1536 N N . GLY A 1 196 ? -14.441 -5.705 -4.977 1.00 73.06 196 GLY A N 1
ATOM 1537 C CA . GLY A 1 196 ? -14.108 -5.083 -6.258 1.00 73.06 196 GLY A CA 1
ATOM 1538 C C . GLY A 1 196 ? -12.742 -5.530 -6.787 1.00 73.06 196 GLY A C 1
ATOM 1539 O O . GLY A 1 196 ? -12.607 -5.813 -7.979 1.00 73.06 196 GLY A O 1
ATOM 1540 N N . GLY A 1 197 ? -11.752 -5.669 -5.899 1.00 72.31 197 GLY A N 1
ATOM 1541 C CA . GLY A 1 197 ? -10.428 -6.192 -6.229 1.00 72.31 197 GLY A CA 1
ATOM 1542 C C . GLY A 1 197 ? -10.451 -7.636 -6.710 1.00 72.31 197 GLY A C 1
ATOM 1543 O O . GLY A 1 197 ? -9.869 -7.957 -7.750 1.00 72.31 197 GLY A O 1
ATOM 1544 N N . LEU A 1 198 ? -11.176 -8.498 -5.994 1.00 74.06 198 LEU A N 1
ATOM 1545 C CA . LEU A 1 198 ? -11.341 -9.900 -6.363 1.00 74.06 198 LEU A CA 1
ATOM 1546 C C . LEU A 1 198 ? -12.055 -10.045 -7.715 1.00 74.06 198 LEU A C 1
ATOM 1548 O O . LEU A 1 198 ? -11.568 -10.758 -8.591 1.00 74.06 198 LEU A O 1
ATOM 1552 N N . TYR A 1 199 ? -13.152 -9.311 -7.921 1.00 74.75 199 TYR A N 1
ATOM 1553 C CA . TYR A 1 199 ? -13.901 -9.316 -9.179 1.00 74.75 199 TYR A CA 1
ATOM 1554 C C . TYR A 1 199 ? -13.027 -8.907 -10.374 1.00 74.75 199 TYR A C 1
ATOM 1556 O O . TYR A 1 199 ? -12.999 -9.590 -11.401 1.00 74.75 199 TYR A O 1
ATOM 1564 N N . ARG A 1 200 ? -12.248 -7.824 -10.241 1.00 77.00 200 ARG A N 1
ATOM 1565 C CA . ARG A 1 200 ? -11.350 -7.367 -11.313 1.00 77.00 200 ARG A CA 1
ATOM 1566 C C . ARG A 1 200 ? -10.224 -8.359 -11.592 1.00 77.00 200 ARG A C 1
ATOM 1568 O O . ARG A 1 200 ? -9.892 -8.565 -12.756 1.00 77.00 200 ARG A O 1
ATOM 1575 N N . GLN A 1 201 ? -9.662 -8.997 -10.565 1.00 69.19 201 GLN A N 1
ATOM 1576 C CA . GLN A 1 201 ? -8.651 -10.050 -10.729 1.00 69.19 201 GLN A CA 1
ATOM 1577 C C . GLN A 1 201 ? -9.194 -11.259 -11.499 1.00 69.19 201 GLN A C 1
ATOM 1579 O O . GLN A 1 201 ? -8.519 -11.755 -12.401 1.00 69.19 201 GLN A O 1
ATOM 1584 N N . VAL A 1 202 ? -10.420 -11.699 -11.194 1.00 69.81 202 VAL A N 1
ATOM 1585 C CA . VAL A 1 202 ? -11.093 -12.773 -11.941 1.00 69.81 202 VAL A CA 1
ATOM 1586 C C . VAL A 1 202 ? -11.303 -12.351 -13.395 1.00 69.81 202 VAL A C 1
ATOM 1588 O O . VAL A 1 202 ? -10.872 -13.059 -14.302 1.00 69.81 202 VAL A O 1
ATOM 1591 N N . ARG A 1 203 ? -11.849 -11.152 -13.637 1.00 70.50 203 ARG A N 1
ATOM 1592 C CA . ARG A 1 203 ? -12.084 -10.639 -14.996 1.00 70.50 203 ARG A CA 1
ATOM 1593 C C . ARG A 1 203 ? -10.802 -10.553 -15.828 1.00 70.50 203 ARG A C 1
ATOM 1595 O O . ARG A 1 203 ? -10.801 -10.952 -16.987 1.00 70.50 203 ARG A O 1
ATOM 1602 N N . LEU A 1 204 ? -9.707 -10.063 -15.242 1.00 65.31 204 LEU A N 1
ATOM 1603 C CA . LEU A 1 204 ? -8.407 -9.938 -15.916 1.00 65.31 204 LEU A CA 1
ATOM 1604 C C . LEU A 1 204 ? -7.773 -11.294 -16.262 1.00 65.31 204 LEU A C 1
ATOM 1606 O O . LEU A 1 204 ? -6.955 -11.362 -17.175 1.00 65.31 204 LEU A O 1
ATOM 1610 N N . ARG A 1 205 ? -8.124 -12.364 -15.541 1.00 60.44 205 ARG A N 1
ATOM 1611 C CA . ARG A 1 205 ? -7.651 -13.726 -15.830 1.00 60.44 205 ARG A CA 1
ATOM 1612 C C . ARG A 1 205 ? -8.510 -14.430 -16.864 1.00 60.44 205 ARG A C 1
ATOM 1614 O O . ARG A 1 205 ? -7.947 -15.053 -17.754 1.00 60.44 205 ARG A O 1
ATOM 1621 N N . VAL A 1 206 ? -9.830 -14.274 -16.785 1.00 50.84 206 VAL A N 1
ATOM 1622 C CA . VAL A 1 206 ? -10.769 -14.827 -17.773 1.00 50.84 206 VAL A CA 1
ATOM 1623 C C . VAL A 1 206 ? -10.500 -14.236 -19.162 1.00 50.84 206 VAL A C 1
ATOM 1625 O O . VAL A 1 206 ? -10.411 -14.980 -20.128 1.00 50.84 206 VAL A O 1
ATOM 1628 N N . PHE A 1 207 ? -10.227 -12.929 -19.261 1.00 41.47 207 PHE A N 1
ATOM 1629 C CA . PHE A 1 207 ? -9.883 -12.285 -20.539 1.00 41.47 207 PHE A CA 1
ATOM 1630 C C . PHE A 1 207 ? -8.497 -12.653 -21.103 1.00 41.47 207 PHE A C 1
ATOM 1632 O O . PHE A 1 207 ? -8.253 -12.431 -22.283 1.00 41.47 207 PHE A O 1
ATOM 1639 N N . ARG A 1 208 ? -7.577 -13.205 -20.295 1.00 38.72 208 ARG A N 1
ATOM 1640 C CA . ARG A 1 208 ? -6.263 -13.689 -20.773 1.00 38.72 208 ARG A CA 1
ATOM 1641 C C . ARG A 1 208 ? -6.302 -15.120 -21.321 1.00 38.72 208 ARG A C 1
ATOM 1643 O O . ARG A 1 208 ? -5.290 -15.561 -21.841 1.00 38.72 208 ARG A O 1
ATOM 1650 N N . TRP A 1 209 ? -7.420 -15.834 -21.172 1.00 28.47 209 TRP A N 1
ATOM 1651 C CA . TRP A 1 209 ? -7.625 -17.180 -21.730 1.00 28.47 209 TRP A CA 1
ATOM 1652 C C . TRP A 1 209 ? -8.382 -17.170 -23.064 1.00 28.47 209 TRP A C 1
ATOM 1654 O O . TRP A 1 209 ? -8.473 -18.200 -23.720 1.00 28.47 209 TRP A O 1
ATOM 1664 N N . SER A 1 210 ? -8.928 -16.020 -23.462 1.00 30.16 210 SER A N 1
ATOM 1665 C CA . SER A 1 210 ? -9.672 -15.835 -24.711 1.00 30.16 210 SER A CA 1
ATOM 1666 C C . SER A 1 210 ? -8.887 -15.050 -25.773 1.00 30.16 210 SER A C 1
ATOM 1668 O O . SER A 1 210 ? -9.510 -14.459 -26.653 1.00 30.16 210 SER A O 1
ATOM 1670 N N . GLN A 1 211 ? -7.556 -14.975 -25.659 1.00 32.00 211 GLN A N 1
ATOM 1671 C CA . GLN A 1 211 ? -6.649 -14.412 -26.667 1.00 32.00 211 GLN A CA 1
ATOM 1672 C C . GLN A 1 211 ? -5.469 -15.344 -26.899 1.00 32.00 211 GLN A C 1
ATOM 1674 O O . GLN A 1 211 ? -4.930 -15.844 -25.885 1.00 32.00 211 GLN A O 1
#

Sequence (211 aa):
MYGHTREQFEKHLFSAGELTFALYYGTFGELAGFAFNGVQCVTHGKSRMAAFSGGGFFRPGYNGCGVVAMLFGLRQALRFKFRQPGTALGYLARTSSPVAYCLFTRTMPRVYPCRTCATPAEVDNLVQSIGEGRHYVRTNADSWVVRSDAIPRDASRMSKLDDHPDVRFYSRINPRFCEGDALLVWIPLNAANIFGGLYRQVRLRVFRWSQ

pLDDT: mean 79.34, std 11.75, range [28.47, 91.94]

Organism: Mycobacterium marinum (NCBI:txid1781)